Protein AF-X6MJT1-F1 (afdb_monomer)

Secondary structure (DSSP, 8-state):
-HHHHHHHHHHHHHHHHHHHHHHHHH--SS------TTS--HHHHHHHH-S---HHHHHHHS-HHHHHH--HHHHT-B-TT--BHHHHHHH--SS-HHHHHHHHHHHS-HHHHHHHHH--B----S--SS-S-B-HHHHHHHH-S---HHHHHHHS-GGGSS-HHHHHS-THHHHHHHHHHHHHT-----HHHHHHHHHHHHHHHHT---SS--SS-HHHHHHHHHHGGGS-TTHHHHHHHHHSTT--HHHHHHHH-S---HHHHHHHS-GGGTT-HHHHT-B-TT--BHHHHHHH--SS-HHHHHHHHHHHS-HHHHHHHHHHHHHHHHHHHHHHHHHHHHHHHHHHHHHHHHHHHHHHHHHTT--

Solvent-accessible surface area (backbone atoms only — not comparable to full-atom values): 20906 Å² total; per-residue (Å²): 120,66,68,61,56,51,51,48,51,53,48,48,53,49,49,52,50,51,52,48,52,54,57,53,67,72,46,85,65,92,63,78,77,65,58,44,100,62,41,42,45,73,62,36,56,45,38,39,73,50,55,76,84,54,68,68,61,52,59,72,66,51,45,69,65,44,73,74,67,62,49,56,70,70,68,66,41,47,28,79,61,55,49,33,48,68,50,27,40,36,60,26,60,50,67,57,53,48,62,52,52,51,53,48,58,72,76,39,55,66,68,49,48,51,51,52,36,62,35,54,38,75,56,76,59,94,65,94,79,85,70,86,52,45,38,51,48,35,45,31,34,60,47,34,89,74,80,54,72,65,41,51,58,76,35,49,43,76,84,44,74,82,34,65,60,59,76,61,55,58,50,56,52,58,38,28,44,32,51,41,37,66,77,63,81,54,82,83,82,56,62,65,64,51,49,56,49,49,53,50,49,50,54,65,55,71,63,78,68,82,90,74,71,92,82,83,64,72,59,69,49,54,29,48,65,29,70,45,64,79,62,57,92,64,43,64,19,49,55,46,15,74,74,42,59,61,34,48,38,55,31,32,36,32,43,70,41,55,66,63,53,69,70,52,49,63,69,60,47,55,81,87,43,58,84,36,59,68,65,68,67,38,49,20,79,85,64,52,32,45,69,49,25,28,60,66,26,89,55,69,49,41,68,58,27,48,53,48,49,58,73,66,44,50,67,67,58,51,52,52,51,50,53,53,48,53,52,50,50,51,52,52,50,52,51,53,48,51,52,52,51,53,52,52,51,52,50,51,53,49,54,51,50,53,50,52,51,53,51,53,55,55,61,64,72,79,111

Nearest PDB structures (foldseek):
  2fo1-assembly1_E  TM=3.178E-01  e=8.351E-01  Caenorhabditis elegans
  7xer-assembly1_A  TM=2.969E-01  e=6.471E+00  Mus musculus
  7n6g-assembly1_1I  TM=2.018E-01  e=8.359E+00  Chlamydomonas reinhardtii
  6lqt-assembly1_RP  TM=1.841E-01  e=7.545E+00  Saccharomyces cerevisiae S288C

Organism: Reticulomyxa filosa (NCBI:txid46433)

Foldseek 3Di:
DVVVVVVVVVVVVVVVVVVLVVVVVVPPPQCLLPQDPQRDAPLLVCLQEPQDDDPVNVVVRDRPCCVVPVDLVVQCGATPQQQGSLNSNLQRQHPPSLVSLVSSCVSHDVVSLLVQLPFQGQRPPVPPDDDRGDGSLLSNLQRYLDADPSNNVSSARPVCPPPVVVVVVFQSSLQSNQVSCVVPVDAPPDPVVVVNLVVVVVVVVVPPPPPPDDPDPPGVVSSVVRSVPRPDPLCVLCVVPVVQAQQASLLSLLQPDLADDPVSVVVRQDPVCQQPLCVQQGAGPVRDGSLNSLQVRPHPNSVRSLVSSCVRHDPVSVVVVVVVVVVVVVVVVVVVVVVVVVVVVVVVVVVVVVVVVVVVVVVVVVD

pLDDT: mean 73.94, std 19.48, range [33.19, 97.12]

Structure (mmCIF, N/CA/C/O backbone):
data_AF-X6MJT1-F1
#
_entry.id   AF-X6MJT1-F1
#
loop_
_atom_site.group_PDB
_atom_site.id
_atom_site.type_symbol
_atom_site.label_atom_id
_atom_site.label_alt_id
_atom_site.label_comp_id
_atom_site.label_asym_id
_atom_site.label_entity_id
_atom_site.label_seq_id
_atom_site.pdbx_PDB_ins_code
_atom_site.Cartn_x
_atom_site.Cartn_y
_atom_site.Cartn_z
_atom_site.occupancy
_atom_site.B_iso_or_equiv
_atom_site.auth_seq_id
_atom_site.auth_comp_id
_atom_site.auth_asym_id
_atom_site.auth_atom_id
_atom_site.pdbx_PDB_model_num
ATOM 1 N N . MET A 1 1 ? -18.863 2.801 -28.396 1.00 46.25 1 MET A N 1
ATOM 2 C CA . MET A 1 1 ? -18.049 4.030 -28.243 1.00 46.25 1 MET A CA 1
ATOM 3 C C . MET A 1 1 ? -16.545 3.738 -28.239 1.00 46.25 1 MET A C 1
ATOM 5 O O . MET A 1 1 ? -15.779 4.642 -28.542 1.00 46.25 1 MET A O 1
ATOM 9 N N . ASP A 1 2 ? -16.107 2.494 -28.010 1.00 44.31 2 ASP A N 1
ATOM 10 C CA . ASP A 1 2 ? -14.681 2.158 -27.836 1.00 44.31 2 ASP A CA 1
ATOM 11 C C . ASP A 1 2 ? -13.826 2.144 -29.117 1.00 44.31 2 ASP A C 1
ATOM 13 O O . ASP A 1 2 ? -12.623 2.390 -29.052 1.00 44.31 2 ASP A O 1
ATOM 17 N N . MET A 1 3 ? -14.419 1.952 -30.304 1.00 39.22 3 MET A N 1
ATOM 18 C CA . MET A 1 3 ? -13.651 1.964 -31.564 1.00 39.22 3 MET A CA 1
ATOM 19 C C . MET A 1 3 ? -13.169 3.362 -31.983 1.00 39.22 3 MET A C 1
ATOM 21 O O . MET A 1 3 ? -12.100 3.485 -32.575 1.00 39.22 3 MET A O 1
ATOM 25 N N . ILE A 1 4 ? -13.906 4.423 -31.637 1.00 48.81 4 ILE A N 1
ATOM 26 C CA . ILE A 1 4 ? -13.515 5.806 -31.965 1.00 48.81 4 ILE A CA 1
ATOM 27 C C . ILE A 1 4 ? -12.355 6.253 -31.068 1.00 48.81 4 ILE A C 1
ATOM 29 O O . ILE A 1 4 ? -11.420 6.891 -31.543 1.00 48.81 4 ILE A O 1
ATOM 33 N N . LEU A 1 5 ? -12.367 5.854 -29.792 1.00 42.25 5 LEU A N 1
ATOM 34 C CA . LEU A 1 5 ? -11.286 6.157 -28.857 1.00 42.25 5 LEU A CA 1
ATOM 35 C C . LEU A 1 5 ? -9.994 5.413 -29.233 1.00 42.25 5 LEU A C 1
ATOM 37 O O . LEU A 1 5 ? -8.918 6.003 -29.208 1.00 42.25 5 LEU A O 1
ATOM 41 N N . CYS A 1 6 ? -10.100 4.149 -29.659 1.00 41.34 6 CYS A N 1
ATOM 42 C CA . CYS A 1 6 ? -8.950 3.371 -30.123 1.00 41.34 6 CYS A CA 1
ATOM 43 C C . CYS A 1 6 ? -8.355 3.948 -31.423 1.00 41.34 6 CYS A C 1
ATOM 45 O O . CYS A 1 6 ? -7.141 4.125 -31.520 1.00 41.34 6 CYS A O 1
ATOM 47 N N . GLY A 1 7 ? -9.209 4.349 -32.374 1.00 48.00 7 GLY A N 1
ATOM 48 C CA . GLY A 1 7 ? -8.785 5.037 -33.597 1.00 48.00 7 GLY A CA 1
ATOM 49 C C . GLY A 1 7 ? -8.125 6.392 -33.327 1.00 48.00 7 GLY A C 1
ATOM 50 O O . GLY A 1 7 ? -7.121 6.718 -33.955 1.00 48.00 7 GLY A O 1
ATOM 51 N N . PHE A 1 8 ? -8.623 7.155 -32.351 1.00 48.22 8 PHE A N 1
ATOM 52 C CA . PHE A 1 8 ? -8.046 8.447 -31.979 1.00 48.22 8 PHE A CA 1
ATOM 53 C C . PHE A 1 8 ? -6.688 8.301 -31.282 1.00 48.22 8 PHE A C 1
ATOM 55 O O . PHE A 1 8 ? -5.774 9.063 -31.580 1.00 48.22 8 PHE A O 1
ATOM 62 N N . VAL A 1 9 ? -6.517 7.298 -30.414 1.00 49.22 9 VAL A N 1
ATOM 63 C CA . VAL A 1 9 ? -5.225 7.000 -29.769 1.00 49.22 9 VAL A CA 1
ATOM 64 C C . VAL A 1 9 ? -4.199 6.517 -30.795 1.00 49.22 9 VAL A C 1
ATOM 66 O O . VAL A 1 9 ? -3.074 7.008 -30.790 1.00 49.22 9 VAL A O 1
ATOM 69 N N . LEU A 1 10 ? -4.583 5.631 -31.719 1.00 52.75 10 LEU A N 1
ATOM 70 C CA . LEU A 1 10 ? -3.707 5.192 -32.813 1.00 52.75 10 LEU A CA 1
ATOM 71 C C . LEU A 1 10 ? -3.340 6.348 -33.750 1.00 52.75 10 LEU A C 1
ATOM 73 O O . LEU A 1 10 ? -2.185 6.462 -34.149 1.00 52.75 10 LEU A O 1
ATOM 77 N N . TYR A 1 11 ? -4.286 7.244 -34.045 1.00 53.53 11 TYR A N 1
ATOM 78 C CA . TYR A 1 11 ? -4.028 8.457 -34.819 1.00 53.53 11 TYR A CA 1
ATOM 79 C C . TYR A 1 11 ? -3.083 9.415 -34.083 1.00 53.53 11 TYR A C 1
ATOM 81 O O . TYR A 1 11 ? -2.176 9.960 -34.700 1.00 53.53 11 TYR A O 1
ATOM 89 N N . LEU A 1 12 ? -3.220 9.575 -32.764 1.00 53.31 12 LEU A N 1
ATOM 90 C CA . LEU A 1 12 ? -2.318 10.400 -31.956 1.00 53.31 12 LEU A CA 1
ATOM 91 C C . LEU A 1 12 ? -0.910 9.808 -31.884 1.00 53.31 12 LEU A C 1
ATOM 93 O O . LEU A 1 12 ? 0.059 10.541 -32.061 1.00 53.31 12 LEU A O 1
ATOM 97 N N . VAL A 1 13 ? -0.787 8.491 -31.700 1.00 59.00 13 VAL A N 1
ATOM 98 C CA . VAL A 1 13 ? 0.499 7.779 -31.750 1.00 59.00 13 VAL A CA 1
ATOM 99 C C . VAL A 1 13 ? 1.121 7.908 -33.140 1.00 59.00 13 VAL A C 1
ATOM 101 O O . VAL A 1 13 ? 2.302 8.224 -33.247 1.00 59.00 13 VAL A O 1
ATOM 104 N N . PHE A 1 14 ? 0.330 7.771 -34.206 1.00 60.78 14 PHE A N 1
ATOM 105 C CA . PHE A 1 14 ? 0.785 7.978 -35.579 1.00 60.78 14 PHE A CA 1
ATOM 106 C C . PHE A 1 14 ? 1.217 9.429 -35.830 1.00 60.78 14 PHE A C 1
ATOM 108 O O . PHE A 1 14 ? 2.264 9.657 -36.425 1.00 60.78 14 PHE A O 1
ATOM 115 N N . CYS A 1 15 ? 0.477 10.425 -35.341 1.00 55.50 15 CYS A N 1
ATOM 116 C CA . CYS A 1 15 ? 0.852 11.835 -35.445 1.00 55.50 15 CYS A CA 1
ATOM 117 C C . CYS A 1 15 ? 2.130 12.143 -34.660 1.00 55.50 15 CYS A C 1
ATOM 119 O O . CYS A 1 15 ? 3.006 12.822 -35.191 1.00 55.50 15 CYS A O 1
ATOM 121 N N . ILE A 1 16 ? 2.281 11.609 -33.445 1.00 61.75 16 ILE A N 1
ATOM 122 C CA . ILE A 1 16 ? 3.511 11.724 -32.650 1.00 61.75 16 ILE A CA 1
ATOM 123 C C . ILE A 1 16 ? 4.673 11.062 -33.394 1.00 61.75 16 ILE A C 1
ATOM 125 O O . ILE A 1 16 ? 5.738 11.662 -33.506 1.00 61.75 16 ILE A O 1
ATOM 129 N N . PHE A 1 17 ? 4.456 9.889 -33.991 1.00 61.44 17 PHE A N 1
ATOM 130 C CA . PHE A 1 17 ? 5.454 9.183 -34.790 1.00 61.44 17 PHE A CA 1
ATOM 131 C C . PHE A 1 17 ? 5.834 9.947 -36.068 1.00 61.44 17 PHE A C 1
ATOM 133 O O . PHE A 1 17 ? 7.007 10.018 -36.416 1.00 61.44 17 PHE A O 1
ATOM 140 N N . GLN A 1 18 ? 4.881 10.585 -36.752 1.00 60.91 18 GLN A N 1
ATOM 141 C CA . GLN A 1 18 ? 5.156 11.422 -37.927 1.00 60.91 18 GLN A CA 1
ATOM 142 C C . GLN A 1 18 ? 5.877 12.720 -37.553 1.00 60.91 18 GLN A C 1
ATOM 144 O O . GLN A 1 18 ? 6.777 13.146 -38.274 1.00 60.91 18 GLN A O 1
ATOM 149 N N . ILE A 1 19 ? 5.540 13.331 -36.414 1.00 59.38 19 ILE A N 1
ATOM 150 C CA . ILE A 1 19 ? 6.266 14.483 -35.863 1.00 59.38 19 ILE A CA 1
ATOM 151 C C . ILE A 1 19 ? 7.696 14.069 -35.494 1.00 59.38 19 ILE A C 1
ATOM 153 O O . ILE A 1 19 ? 8.644 14.781 -35.826 1.00 59.38 19 ILE A O 1
ATOM 157 N N . PHE A 1 20 ? 7.864 12.892 -34.890 1.00 54.81 20 PHE A N 1
ATOM 158 C CA . PHE A 1 20 ? 9.164 12.315 -34.561 1.00 54.81 20 PHE A CA 1
ATOM 159 C C . PHE A 1 20 ? 9.993 12.053 -35.824 1.00 54.81 20 PHE A C 1
ATOM 161 O O . PHE A 1 20 ? 11.096 12.572 -35.962 1.00 54.81 20 PHE A O 1
ATOM 168 N N . LYS A 1 21 ? 9.416 11.368 -36.818 1.00 54.22 21 LYS A N 1
ATOM 169 C CA . LYS A 1 21 ? 10.042 11.092 -38.117 1.00 54.22 21 LYS A CA 1
ATOM 170 C C . LYS A 1 21 ? 10.446 12.377 -38.844 1.00 54.22 21 LYS A C 1
ATOM 172 O O . LYS A 1 21 ? 11.545 12.446 -39.389 1.00 54.22 21 LYS A O 1
ATOM 177 N N . ARG A 1 22 ? 9.597 13.410 -38.834 1.00 50.59 22 ARG A N 1
ATOM 178 C CA . ARG A 1 22 ? 9.860 14.691 -39.512 1.00 50.59 22 ARG A CA 1
ATOM 179 C C . ARG A 1 22 ? 10.954 15.505 -38.810 1.00 50.59 22 ARG A C 1
ATOM 181 O O . ARG A 1 22 ? 11.811 16.056 -39.493 1.00 50.59 22 ARG A O 1
ATOM 188 N N . ASN A 1 23 ? 10.983 15.505 -37.476 1.00 47.62 23 ASN A N 1
ATOM 189 C CA . ASN A 1 23 ? 12.000 16.211 -36.689 1.00 47.62 23 ASN A CA 1
ATOM 190 C C . ASN A 1 23 ? 13.352 15.474 -36.643 1.00 47.62 23 ASN A C 1
ATOM 192 O O . ASN A 1 23 ? 14.394 16.128 -36.655 1.00 47.62 23 ASN A O 1
ATOM 196 N N . CYS A 1 24 ? 13.358 14.137 -36.659 1.00 47.38 24 CYS A N 1
ATOM 197 C CA . CYS A 1 24 ? 14.579 13.330 -36.745 1.00 47.38 24 CYS A CA 1
ATOM 198 C C . CYS A 1 24 ? 15.193 13.352 -38.154 1.00 47.38 24 CYS A C 1
ATOM 200 O O . CYS A 1 24 ? 16.407 13.471 -38.280 1.00 47.38 24 CYS A O 1
ATOM 202 N N . LEU A 1 25 ? 14.387 13.323 -39.226 1.00 43.38 25 LEU A N 1
ATOM 203 C CA . LEU A 1 25 ? 14.908 13.385 -40.603 1.00 43.38 25 LEU A CA 1
ATOM 204 C C . LEU A 1 25 ? 15.404 14.782 -41.012 1.00 43.38 25 LEU A C 1
ATOM 206 O O . LEU A 1 25 ? 16.291 14.877 -41.860 1.00 43.38 25 LEU A O 1
ATOM 210 N N . GLN A 1 26 ? 14.879 15.865 -40.423 1.00 44.91 26 GLN A N 1
ATOM 211 C CA . GLN A 1 26 ? 15.382 17.225 -40.681 1.00 44.91 26 GLN A CA 1
ATOM 212 C C . GLN A 1 26 ? 16.680 17.558 -39.932 1.00 44.91 26 GLN A C 1
ATOM 214 O O . GLN A 1 26 ? 17.380 18.488 -40.328 1.00 44.91 26 GLN A O 1
ATOM 219 N N . ARG A 1 27 ? 17.055 16.784 -38.908 1.00 43.50 27 ARG A N 1
ATOM 220 C CA . ARG A 1 27 ? 18.363 16.876 -38.246 1.00 43.50 27 ARG A CA 1
ATOM 221 C C . ARG A 1 27 ? 19.243 15.708 -38.686 1.00 43.50 27 ARG A C 1
ATOM 223 O O . ARG A 1 27 ? 19.486 14.776 -37.927 1.00 43.50 27 ARG A O 1
ATOM 230 N N . ARG A 1 28 ? 19.748 15.770 -39.925 1.00 39.50 28 ARG A N 1
ATOM 231 C CA . ARG A 1 28 ? 20.916 14.974 -40.348 1.00 39.50 28 ARG A CA 1
ATOM 232 C C . ARG A 1 28 ? 22.108 15.369 -39.473 1.00 39.50 28 ARG A C 1
ATOM 234 O O . ARG A 1 28 ? 22.806 16.335 -39.755 1.00 39.50 28 ARG A O 1
ATOM 241 N N . GLY A 1 29 ? 22.255 14.642 -38.377 1.00 43.66 29 GLY A N 1
ATOM 242 C CA . GLY A 1 29 ? 23.262 14.833 -37.346 1.00 43.66 29 GLY A CA 1
ATOM 243 C C . GLY A 1 29 ? 22.857 14.056 -36.099 1.00 43.66 29 GLY A C 1
ATOM 244 O O . GLY A 1 29 ? 22.429 14.678 -35.137 1.00 43.66 29 GLY A O 1
ATOM 245 N N . ASN A 1 30 ? 22.897 12.719 -36.194 1.00 44.53 30 ASN A N 1
ATOM 246 C CA . ASN A 1 30 ? 23.045 11.664 -35.167 1.00 44.53 30 ASN A CA 1
ATOM 247 C C . ASN A 1 30 ? 22.435 11.798 -33.754 1.00 44.53 30 ASN A C 1
ATOM 249 O O . ASN A 1 30 ? 22.687 10.943 -32.912 1.00 44.53 30 ASN A O 1
ATOM 253 N N . ASN A 1 31 ? 21.585 12.776 -33.465 1.00 49.03 31 ASN A N 1
ATOM 254 C CA . ASN A 1 31 ? 21.051 12.978 -32.124 1.00 49.03 31 ASN A CA 1
ATOM 255 C C . ASN A 1 31 ? 19.625 12.430 -32.048 1.00 49.03 31 ASN A C 1
ATOM 257 O O . ASN A 1 31 ? 18.649 13.178 -32.051 1.00 49.03 31 ASN A O 1
ATOM 261 N N . ALA A 1 32 ? 19.517 11.103 -31.951 1.00 51.59 32 ALA A N 1
ATOM 262 C CA . ALA A 1 32 ? 18.274 10.390 -31.633 1.00 51.59 32 ALA A CA 1
ATOM 263 C C . ALA A 1 32 ? 17.713 10.736 -30.231 1.00 51.59 32 ALA A C 1
ATOM 265 O O . ALA A 1 32 ? 16.597 10.357 -29.885 1.00 51.59 32 ALA A O 1
ATOM 266 N N . LEU A 1 33 ? 18.451 11.517 -29.440 1.00 59.19 33 LEU A N 1
ATOM 267 C CA . LEU A 1 33 ? 18.036 12.093 -28.161 1.00 59.19 33 LEU A CA 1
ATOM 268 C C . LEU A 1 33 ? 17.215 13.378 -28.352 1.00 59.19 33 LEU A C 1
ATOM 270 O O . LEU A 1 33 ? 17.540 14.439 -27.814 1.00 59.19 33 LEU A O 1
ATOM 274 N N . ALA A 1 34 ? 16.138 13.315 -29.136 1.00 62.69 34 ALA A N 1
ATOM 275 C CA . ALA A 1 34 ? 15.160 14.397 -29.162 1.00 62.69 34 ALA A CA 1
ATOM 276 C C . ALA A 1 34 ? 14.354 14.371 -27.851 1.00 62.69 34 ALA A C 1
ATOM 278 O O . ALA A 1 34 ? 13.297 13.749 -27.769 1.00 62.69 34 ALA A O 1
ATOM 279 N N . LEU A 1 35 ? 14.882 15.023 -26.813 1.00 69.44 35 LEU A N 1
ATOM 280 C CA . LEU A 1 35 ? 14.175 15.214 -25.551 1.00 69.44 35 LEU A CA 1
ATOM 281 C C . LEU A 1 35 ? 12.979 16.146 -25.778 1.00 69.44 35 LEU A C 1
ATOM 283 O O . LEU A 1 35 ? 13.123 17.253 -26.306 1.00 69.44 35 LEU A O 1
ATOM 287 N N . PHE A 1 36 ? 11.790 15.708 -25.366 1.00 75.19 36 PHE A N 1
ATOM 288 C CA . PHE A 1 36 ? 10.608 16.570 -25.337 1.00 75.19 36 PHE A CA 1
ATOM 289 C C . PHE A 1 36 ? 10.760 17.659 -24.257 1.00 75.19 36 PHE A C 1
ATOM 291 O O . PHE A 1 36 ? 11.676 17.624 -23.436 1.00 75.19 36 PHE A O 1
ATOM 298 N N . GLN A 1 37 ? 9.858 18.650 -24.219 1.00 75.19 37 GLN A N 1
ATOM 299 C CA . GLN A 1 37 ? 9.954 19.783 -23.278 1.00 75.19 37 GLN A CA 1
ATOM 300 C C . GLN A 1 37 ? 10.023 19.367 -21.796 1.00 75.19 37 GLN A C 1
ATOM 302 O O . GLN A 1 37 ? 10.539 20.129 -20.981 1.00 75.19 37 GLN A O 1
ATOM 307 N N . ASN A 1 38 ? 9.546 18.175 -21.442 1.00 81.12 38 ASN A N 1
ATOM 308 C CA . ASN A 1 38 ? 9.601 17.581 -20.103 1.00 81.12 38 ASN A CA 1
ATOM 309 C C . ASN A 1 38 ? 10.841 16.696 -19.854 1.00 81.12 38 ASN A C 1
ATOM 311 O O . ASN A 1 38 ? 10.988 16.159 -18.762 1.00 81.12 38 ASN A O 1
ATOM 315 N N . GLY A 1 39 ? 11.747 16.564 -20.825 1.00 89.25 39 GLY A N 1
ATOM 316 C CA . GLY A 1 39 ? 12.908 15.673 -20.739 1.00 89.25 39 GLY A CA 1
ATOM 317 C C . GLY A 1 39 ? 12.586 14.211 -21.049 1.00 89.25 39 GLY A C 1
ATOM 318 O O . GLY A 1 39 ? 13.429 13.352 -20.840 1.00 89.25 39 GLY A O 1
ATOM 319 N N . TRP A 1 40 ? 11.382 13.904 -21.536 1.00 90.88 40 TRP A N 1
ATOM 320 C CA . TRP A 1 40 ? 11.024 12.524 -21.856 1.00 90.88 40 TRP A CA 1
ATOM 321 C C . TRP A 1 40 ? 11.665 12.118 -23.179 1.00 90.88 40 TRP A C 1
ATOM 323 O O . TRP A 1 40 ? 11.717 12.913 -24.120 1.00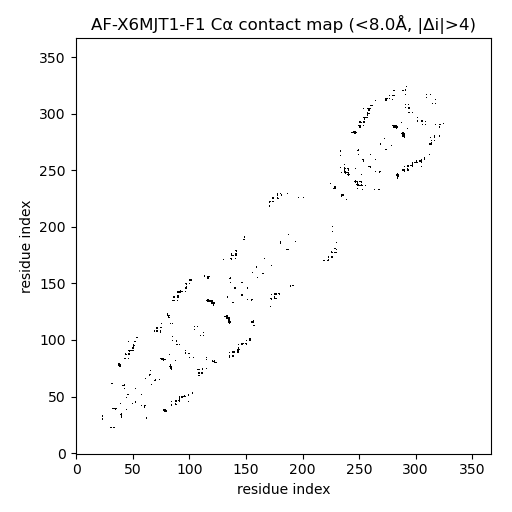 90.88 40 TRP A O 1
ATOM 333 N N . ILE A 1 41 ? 12.100 10.866 -23.260 1.00 91.31 41 ILE A N 1
ATOM 334 C CA . ILE A 1 41 ? 12.446 10.199 -24.519 1.00 91.31 41 ILE A CA 1
ATOM 335 C C . ILE A 1 41 ? 11.235 9.399 -25.030 1.00 91.31 41 ILE A C 1
ATOM 337 O O . ILE A 1 41 ? 10.356 9.052 -24.236 1.00 91.31 41 ILE A O 1
ATOM 341 N N . PRO A 1 42 ? 11.153 9.061 -26.330 1.00 91.12 42 PRO A N 1
ATOM 342 C CA . PRO A 1 42 ? 10.037 8.282 -26.881 1.00 91.12 42 PRO A CA 1
ATOM 343 C C . PRO A 1 42 ? 9.742 6.986 -26.120 1.00 91.12 42 PRO A C 1
ATOM 345 O O . PRO A 1 42 ? 8.580 6.637 -25.917 1.00 91.12 42 PRO A O 1
ATOM 348 N N . LEU A 1 43 ? 10.787 6.309 -25.639 1.00 93.50 43 LEU A N 1
ATOM 349 C CA . LEU A 1 43 ? 10.647 5.073 -24.877 1.00 93.50 43 LEU A CA 1
ATOM 350 C C . LEU A 1 43 ? 9.923 5.301 -23.535 1.00 93.50 43 LEU A C 1
ATOM 352 O O . LEU A 1 43 ? 9.090 4.489 -23.148 1.00 93.50 43 LEU A O 1
ATOM 356 N N . MET A 1 44 ? 10.129 6.443 -22.868 1.00 94.81 44 MET A N 1
ATOM 357 C CA . MET A 1 44 ? 9.388 6.793 -21.644 1.00 94.81 44 MET A CA 1
ATOM 358 C C . MET A 1 44 ? 7.887 6.955 -21.916 1.00 94.81 44 MET A C 1
ATOM 360 O O . MET A 1 44 ? 7.071 6.442 -21.153 1.00 94.81 44 MET A O 1
ATOM 364 N N . TYR A 1 45 ? 7.507 7.583 -23.037 1.00 90.12 45 TYR A N 1
ATOM 365 C CA . TYR A 1 45 ? 6.099 7.666 -23.450 1.00 90.12 45 TYR A CA 1
ATOM 366 C C . TYR A 1 45 ? 5.494 6.283 -23.694 1.00 90.12 45 TYR A C 1
ATOM 368 O O . TYR A 1 45 ? 4.369 6.022 -23.261 1.00 90.12 45 TYR A O 1
ATOM 376 N N . LEU A 1 46 ? 6.237 5.404 -24.373 1.00 91.88 46 LEU A N 1
ATOM 377 C CA . LEU A 1 46 ? 5.799 4.038 -24.643 1.00 91.88 46 LEU A CA 1
ATOM 378 C C . LEU A 1 46 ? 5.485 3.302 -23.334 1.00 91.88 46 LEU A C 1
ATOM 380 O O . LEU A 1 46 ? 4.368 2.817 -23.162 1.00 91.88 46 LEU A O 1
ATOM 384 N N . PHE A 1 47 ? 6.433 3.289 -22.394 1.00 94.44 47 PHE A N 1
ATOM 385 C CA . PHE A 1 47 ? 6.286 2.585 -21.118 1.00 94.44 47 PHE A CA 1
ATOM 386 C C . PHE A 1 47 ? 5.250 3.212 -20.182 1.00 94.44 47 PHE A C 1
ATOM 388 O O . PHE A 1 47 ? 4.658 2.486 -19.385 1.00 94.44 47 PHE A O 1
ATOM 395 N N . TYR A 1 48 ? 4.979 4.514 -20.292 1.00 92.69 48 TYR A N 1
ATOM 396 C CA . TYR A 1 48 ? 3.964 5.183 -19.476 1.00 92.69 48 TYR A CA 1
ATOM 397 C C . TYR A 1 48 ? 2.528 4.959 -19.973 1.00 92.69 48 TYR A C 1
ATOM 399 O O . TYR A 1 48 ? 1.618 4.781 -19.165 1.00 92.69 48 TYR A O 1
ATOM 407 N N . PHE A 1 49 ? 2.304 4.973 -21.293 1.00 87.81 49 PHE A N 1
ATOM 408 C CA . PHE A 1 49 ? 0.950 4.963 -21.863 1.00 87.81 49 PHE A CA 1
ATOM 409 C C . PHE A 1 49 ? 0.504 3.608 -22.421 1.00 87.81 49 PHE A C 1
ATOM 411 O O . PHE A 1 49 ? -0.695 3.314 -22.405 1.00 87.81 49 PHE A O 1
ATOM 418 N N . GLN A 1 50 ? 1.422 2.790 -22.945 1.00 88.56 50 GLN A N 1
ATOM 419 C CA . GLN A 1 50 ? 1.056 1.540 -23.611 1.00 88.56 50 GLN A CA 1
ATOM 420 C C . GLN A 1 50 ? 1.012 0.375 -22.628 1.00 88.56 50 GLN A C 1
ATOM 422 O O . GLN A 1 50 ? 1.893 0.181 -21.797 1.00 88.56 50 GLN A O 1
ATOM 427 N N . HIS A 1 51 ? -0.047 -0.424 -22.725 1.00 85.44 51 HIS A N 1
ATOM 428 C CA . HIS A 1 51 ? -0.232 -1.607 -21.887 1.00 85.44 51 HIS A CA 1
ATOM 429 C C . HIS A 1 51 ? 0.357 -2.871 -22.528 1.00 85.44 51 HIS A C 1
ATOM 431 O O . HIS A 1 51 ? 0.719 -3.803 -21.817 1.00 85.44 51 HIS A O 1
ATOM 437 N N . ARG A 1 52 ? 0.461 -2.891 -23.862 1.00 86.75 52 ARG A N 1
ATOM 438 C CA . ARG A 1 52 ? 1.109 -3.933 -24.661 1.00 86.75 52 ARG A CA 1
ATOM 439 C C . ARG A 1 52 ? 2.255 -3.293 -25.423 1.00 86.75 52 ARG A C 1
ATOM 441 O O . ARG A 1 52 ? 2.040 -2.332 -26.153 1.00 86.75 52 ARG A O 1
ATOM 448 N N . ILE A 1 53 ? 3.446 -3.814 -25.188 1.00 91.56 53 ILE A N 1
ATOM 449 C CA . ILE A 1 53 ? 4.689 -3.397 -25.824 1.00 91.56 53 ILE A CA 1
ATOM 450 C C . ILE A 1 53 ? 5.301 -4.672 -26.400 1.00 91.56 53 ILE A C 1
ATOM 452 O O . ILE A 1 53 ? 5.227 -5.722 -25.769 1.00 91.56 53 ILE A O 1
ATOM 456 N N . ASP A 1 54 ? 5.851 -4.620 -27.598 1.00 92.81 54 ASP A N 1
ATOM 457 C CA . ASP A 1 54 ? 6.573 -5.741 -28.193 1.00 92.81 54 ASP A CA 1
ATOM 458 C C . ASP A 1 54 ? 8.023 -5.342 -28.473 1.00 92.81 54 ASP A C 1
ATOM 460 O O . ASP A 1 54 ? 8.399 -4.167 -28.390 1.00 92.81 54 ASP A O 1
ATOM 464 N N . ASP A 1 55 ? 8.843 -6.355 -28.738 1.00 94.62 55 ASP A N 1
ATOM 465 C CA . ASP A 1 55 ? 10.259 -6.187 -29.043 1.00 94.62 55 ASP A CA 1
ATOM 466 C C . ASP A 1 55 ? 10.471 -5.283 -30.262 1.00 94.62 55 ASP A C 1
ATOM 468 O O . ASP A 1 55 ? 11.287 -4.367 -30.192 1.00 94.62 55 ASP A O 1
ATOM 472 N N . ASP A 1 56 ? 9.677 -5.466 -31.321 1.00 93.50 56 ASP A N 1
ATOM 473 C CA . ASP A 1 56 ? 9.761 -4.682 -32.558 1.00 93.50 56 ASP A CA 1
ATOM 474 C C . ASP A 1 56 ? 9.557 -3.180 -32.295 1.00 93.50 56 ASP A C 1
ATOM 476 O O . ASP A 1 56 ? 10.266 -2.333 -32.845 1.00 93.50 56 ASP A O 1
ATOM 480 N N . THR A 1 57 ? 8.611 -2.822 -31.419 1.00 90.19 57 THR A N 1
ATOM 481 C CA . THR A 1 57 ? 8.358 -1.422 -31.050 1.00 90.19 57 THR A CA 1
ATOM 482 C C . THR A 1 57 ? 9.513 -0.831 -30.244 1.00 90.19 57 THR A C 1
ATOM 484 O O . THR A 1 57 ? 9.871 0.330 -30.459 1.00 90.19 57 THR A O 1
ATOM 487 N N . ILE A 1 58 ? 10.104 -1.596 -29.319 1.00 93.12 58 ILE A N 1
ATOM 488 C CA . ILE A 1 58 ? 11.278 -1.141 -28.558 1.00 93.12 58 ILE A CA 1
ATOM 489 C C . ILE A 1 58 ? 12.462 -0.958 -29.508 1.00 93.12 58 ILE A C 1
ATOM 491 O O . ILE A 1 58 ? 13.082 0.106 -29.510 1.00 93.12 58 ILE A O 1
ATOM 495 N N . GLU A 1 59 ? 12.729 -1.946 -30.361 1.00 92.31 59 GLU A N 1
ATOM 496 C CA . GLU A 1 59 ? 13.805 -1.905 -31.346 1.00 92.31 59 GLU A CA 1
ATOM 497 C C . GLU A 1 59 ? 13.663 -0.699 -32.279 1.00 92.31 59 GLU A C 1
ATOM 499 O O . GLU A 1 59 ? 14.640 0.002 -32.543 1.00 92.31 59 GLU A O 1
ATOM 504 N N . LEU A 1 60 ? 12.450 -0.395 -32.740 1.00 89.94 60 LEU A N 1
ATOM 505 C CA . LEU A 1 60 ? 12.191 0.757 -33.602 1.00 89.94 60 LEU A CA 1
ATOM 506 C C . LEU A 1 60 ? 12.492 2.102 -32.918 1.00 89.94 60 LEU A C 1
ATOM 508 O O . LEU A 1 60 ? 12.863 3.064 -33.593 1.00 89.94 60 LEU A O 1
ATOM 512 N N . LEU A 1 61 ? 12.308 2.190 -31.599 1.00 88.38 61 LEU A N 1
ATOM 513 C CA . LEU A 1 61 ? 12.486 3.424 -30.827 1.00 88.38 61 LEU A CA 1
ATOM 514 C C . LEU A 1 61 ? 13.893 3.586 -30.240 1.00 88.38 61 LEU A C 1
ATOM 516 O O . LEU A 1 61 ? 14.232 4.683 -29.787 1.00 88.38 61 LEU A O 1
ATOM 520 N N . LEU A 1 62 ? 14.706 2.528 -30.239 1.00 90.94 62 LEU A N 1
ATOM 521 C CA . LEU A 1 62 ? 16.081 2.584 -29.759 1.00 90.94 62 LEU A CA 1
ATOM 522 C C . LEU A 1 62 ? 17.008 3.266 -30.779 1.00 90.94 62 LEU A C 1
ATOM 524 O O . LEU A 1 62 ? 17.005 2.889 -31.953 1.00 90.94 62 LEU A O 1
ATOM 528 N N . PRO A 1 63 ? 17.848 4.226 -30.347 1.00 88.81 63 PRO A N 1
ATOM 529 C CA . PRO A 1 63 ? 18.911 4.770 -31.185 1.00 88.81 63 PRO A CA 1
ATOM 530 C C . PRO A 1 63 ? 19.888 3.691 -31.661 1.00 88.81 63 PRO A C 1
ATOM 532 O O . PRO A 1 63 ? 20.274 2.822 -30.880 1.00 88.81 63 PRO A O 1
ATOM 535 N N . ASP A 1 64 ? 20.379 3.802 -32.897 1.00 87.38 64 ASP A N 1
ATOM 536 C CA . ASP A 1 64 ? 21.362 2.854 -33.445 1.00 87.38 64 ASP A CA 1
ATOM 537 C C . ASP A 1 64 ? 22.657 2.801 -32.617 1.00 87.38 64 ASP A C 1
ATOM 539 O O . ASP A 1 64 ? 23.245 1.734 -32.461 1.00 87.38 64 ASP A O 1
ATOM 543 N N . SER A 1 65 ? 23.067 3.923 -32.014 1.00 84.94 65 SER A N 1
ATOM 544 C CA . SER A 1 65 ? 24.220 3.974 -31.105 1.00 84.94 65 SER A CA 1
ATOM 545 C C . SER A 1 65 ? 24.015 3.122 -29.851 1.00 84.94 65 SER A C 1
ATOM 547 O O . SER A 1 65 ? 24.914 2.401 -29.436 1.00 84.94 65 SER A O 1
ATOM 549 N N . VAL A 1 66 ? 22.808 3.144 -29.278 1.00 87.81 66 VAL A N 1
ATOM 550 C CA . VAL A 1 66 ? 22.465 2.341 -28.096 1.00 87.81 66 VAL A CA 1
ATOM 551 C C . VAL A 1 66 ? 22.420 0.860 -28.459 1.00 87.81 66 VAL A C 1
ATOM 553 O O . VAL A 1 66 ? 22.895 0.033 -27.688 1.00 87.81 66 VAL A O 1
ATOM 556 N N . LYS A 1 67 ? 21.914 0.518 -29.651 1.00 85.38 67 LYS A N 1
ATOM 557 C CA . LYS A 1 67 ? 21.918 -0.867 -30.151 1.00 85.38 67 LYS A CA 1
ATOM 558 C C . LYS A 1 67 ? 23.332 -1.406 -30.368 1.00 85.38 67 LYS A C 1
ATOM 560 O O . LYS A 1 67 ? 23.574 -2.579 -30.111 1.00 85.38 67 LYS A O 1
ATOM 565 N N . ALA A 1 68 ? 24.242 -0.567 -30.864 1.00 81.31 68 ALA A N 1
ATOM 566 C CA . ALA A 1 68 ? 25.604 -0.972 -31.197 1.00 81.31 68 ALA A CA 1
ATOM 567 C C . ALA A 1 68 ? 26.518 -1.076 -29.967 1.00 81.31 68 ALA A C 1
ATOM 569 O O . ALA A 1 68 ? 27.307 -2.013 -29.870 1.00 81.31 68 ALA A O 1
ATOM 570 N N . GLU A 1 69 ? 26.422 -0.120 -29.042 1.00 80.94 69 GLU A N 1
ATOM 571 C CA . GLU A 1 69 ? 27.398 0.052 -27.955 1.00 80.94 69 GLU A CA 1
ATOM 572 C C . GLU A 1 69 ? 26.837 -0.300 -26.572 1.00 80.94 69 GLU A C 1
ATOM 574 O O . GLU A 1 69 ? 27.588 -0.351 -25.601 1.00 80.94 69 GLU A O 1
ATOM 579 N N . ASN A 1 70 ? 25.530 -0.571 -26.476 1.00 83.25 70 ASN A N 1
ATOM 580 C CA . ASN A 1 70 ? 24.824 -0.829 -25.221 1.00 83.25 70 ASN A CA 1
ATOM 581 C C . ASN A 1 70 ? 25.080 0.255 -24.155 1.00 83.25 70 ASN A C 1
ATOM 583 O O . ASN A 1 70 ? 25.307 -0.049 -22.986 1.00 83.25 70 ASN A O 1
ATOM 587 N N . ASP A 1 71 ? 25.071 1.521 -24.584 1.00 86.94 71 ASP A N 1
ATOM 588 C CA . ASP A 1 71 ? 25.415 2.686 -23.765 1.00 86.94 71 ASP A CA 1
ATOM 589 C C . ASP A 1 71 ? 24.526 2.797 -22.501 1.00 86.94 71 ASP A C 1
ATOM 591 O O . ASP A 1 71 ? 23.327 3.091 -22.617 1.00 86.94 71 ASP A O 1
ATOM 595 N N . PRO A 1 72 ? 25.090 2.620 -21.287 1.00 90.00 72 PRO A N 1
ATOM 596 C CA . PRO A 1 72 ? 24.357 2.737 -20.023 1.00 90.00 72 PRO A CA 1
ATOM 597 C C . PRO A 1 72 ? 23.712 4.111 -19.819 1.00 90.00 72 PRO A C 1
ATOM 599 O O . PRO A 1 72 ? 22.654 4.219 -19.194 1.00 90.00 72 PRO A O 1
ATOM 602 N N . SER A 1 73 ? 24.323 5.170 -20.364 1.00 91.44 73 SER A N 1
ATOM 603 C CA . SER A 1 73 ? 23.891 6.547 -20.118 1.00 91.44 73 SER A CA 1
ATOM 604 C C . SER A 1 73 ? 22.485 6.815 -20.647 1.00 91.44 73 SER A C 1
ATOM 606 O O . SER A 1 73 ? 21.736 7.555 -20.014 1.00 91.44 73 SER A O 1
ATOM 608 N N . PHE A 1 74 ? 22.095 6.158 -21.746 1.00 93.81 74 PHE A N 1
ATOM 609 C CA . PHE A 1 74 ? 20.752 6.239 -22.316 1.00 93.81 74 PHE A CA 1
ATOM 610 C C . PHE A 1 74 ? 19.690 5.636 -21.389 1.00 93.81 74 PHE A C 1
ATOM 612 O O . PHE A 1 74 ? 18.629 6.225 -21.182 1.00 93.81 74 PHE A O 1
ATOM 619 N N . TRP A 1 75 ? 19.971 4.457 -20.833 1.00 94.06 75 TRP A N 1
ATOM 620 C CA . TRP A 1 75 ? 19.031 3.707 -19.998 1.00 94.06 75 TRP A CA 1
ATOM 621 C C . TRP A 1 75 ? 18.817 4.341 -18.627 1.00 94.06 75 TRP A C 1
ATOM 623 O O . TRP A 1 75 ? 17.750 4.193 -18.030 1.00 94.06 75 TRP A O 1
ATOM 633 N N . GLU A 1 76 ? 19.822 5.072 -18.157 1.00 94.19 76 GLU A N 1
ATOM 634 C CA . GLU A 1 76 ? 19.833 5.771 -16.875 1.00 94.19 76 GLU A CA 1
ATOM 635 C C . GLU A 1 76 ? 19.350 7.226 -16.977 1.00 94.19 76 GLU A C 1
ATOM 637 O O . GLU A 1 76 ? 19.363 7.949 -15.978 1.00 94.19 76 GLU A O 1
ATOM 642 N N . LEU A 1 77 ? 18.896 7.666 -18.159 1.00 92.94 77 LEU A N 1
ATOM 643 C CA . LEU A 1 77 ? 18.289 8.983 -18.333 1.00 92.94 77 LEU A CA 1
ATOM 644 C C . LEU A 1 77 ? 17.052 9.143 -17.446 1.00 92.94 77 LEU A C 1
ATOM 646 O O . LEU A 1 77 ? 16.197 8.257 -17.344 1.00 92.94 77 LEU A O 1
ATOM 650 N N . THR A 1 78 ? 16.926 10.335 -16.872 1.00 92.94 78 THR A N 1
ATOM 651 C CA . THR A 1 78 ? 15.759 10.760 -16.105 1.00 92.94 78 THR A CA 1
ATOM 652 C C . THR A 1 78 ? 15.090 11.962 -16.756 1.00 92.94 78 THR A C 1
ATOM 654 O O . THR A 1 78 ? 15.720 12.744 -17.475 1.00 92.94 78 THR A O 1
ATOM 657 N N . ASP A 1 79 ? 13.786 12.105 -16.526 1.00 91.31 79 ASP A N 1
ATOM 658 C CA . ASP A 1 79 ? 13.078 13.319 -16.915 1.00 91.31 79 ASP A CA 1
ATOM 659 C C . ASP A 1 79 ? 13.438 14.514 -16.014 1.00 91.31 79 ASP A C 1
ATOM 661 O O . ASP A 1 79 ? 14.206 14.410 -15.057 1.00 91.31 79 ASP A O 1
ATOM 665 N N . LYS A 1 80 ? 12.845 15.682 -16.286 1.00 89.38 80 LYS A N 1
ATOM 666 C CA . LYS A 1 80 ? 13.061 16.887 -15.462 1.00 89.38 80 LYS A CA 1
ATOM 667 C C . LYS A 1 80 ? 12.624 16.736 -13.999 1.00 89.38 80 LYS A C 1
ATOM 669 O O . LYS A 1 80 ? 12.992 17.574 -13.181 1.00 89.38 80 LYS A O 1
ATOM 674 N N . SER A 1 81 ? 11.827 15.720 -13.682 1.00 85.50 81 SER A N 1
ATOM 675 C CA . SER A 1 81 ? 11.356 15.392 -12.336 1.00 85.50 81 SER A CA 1
ATOM 676 C C . SER A 1 81 ? 12.142 14.240 -11.699 1.00 85.50 81 SER A C 1
ATOM 678 O O . SER A 1 81 ? 11.778 13.794 -10.613 1.00 85.50 81 SER A O 1
ATOM 680 N N . GLY A 1 82 ? 13.203 13.757 -12.353 1.00 89.62 82 GLY A N 1
ATOM 681 C CA . GLY A 1 82 ? 14.034 12.664 -11.861 1.00 89.62 82 GLY A CA 1
ATOM 682 C C . GLY A 1 82 ? 13.452 11.265 -12.088 1.00 89.62 82 GLY A C 1
ATOM 683 O O . GLY A 1 82 ? 14.017 10.305 -11.577 1.00 89.62 82 GLY A O 1
ATOM 684 N N . ASN A 1 83 ? 12.357 11.109 -12.842 1.00 89.31 83 ASN A N 1
ATOM 685 C CA . ASN A 1 83 ? 11.786 9.791 -13.132 1.00 89.31 83 ASN A CA 1
ATOM 686 C C . ASN A 1 83 ? 12.610 9.073 -14.207 1.00 89.31 83 ASN A C 1
ATOM 688 O O . ASN A 1 83 ? 12.767 9.580 -15.321 1.00 89.31 83 ASN A O 1
ATOM 692 N N . SER A 1 84 ? 13.079 7.867 -13.891 1.00 94.44 84 SER A N 1
ATOM 693 C CA . SER A 1 84 ? 13.727 6.963 -14.847 1.00 94.44 84 SER A CA 1
ATOM 694 C C . SER A 1 84 ? 12.716 6.229 -15.738 1.00 94.44 84 SER A C 1
ATOM 696 O O . SER A 1 84 ? 11.511 6.198 -15.465 1.00 94.44 84 SER A O 1
ATOM 698 N N . LEU A 1 85 ? 13.202 5.558 -16.788 1.00 94.56 85 LEU A N 1
ATOM 699 C CA . LEU A 1 85 ? 12.371 4.699 -17.641 1.00 94.56 85 LEU A CA 1
ATOM 700 C C . LEU A 1 85 ? 11.658 3.585 -16.846 1.00 94.56 85 LEU A C 1
ATOM 702 O O . LEU A 1 85 ? 10.483 3.297 -17.092 1.00 94.56 85 LEU A O 1
ATOM 706 N N . LEU A 1 86 ? 12.338 3.006 -15.849 1.00 96.25 86 LEU A N 1
ATOM 707 C CA . LEU A 1 86 ? 11.750 2.036 -14.923 1.00 96.25 86 LEU A CA 1
ATOM 708 C C . LEU A 1 86 ? 10.575 2.650 -14.148 1.00 96.25 86 LEU A C 1
ATOM 710 O O . LEU A 1 86 ? 9.512 2.038 -14.026 1.00 96.25 86 LEU A O 1
ATOM 714 N N . GLN A 1 87 ? 10.732 3.888 -13.677 1.00 94.00 87 GLN A N 1
ATOM 715 C CA . GLN A 1 87 ? 9.699 4.591 -12.924 1.00 94.00 87 GLN A CA 1
ATOM 716 C C . GLN A 1 87 ? 8.449 4.875 -13.776 1.00 94.00 87 GLN A C 1
ATOM 718 O O . GLN A 1 87 ? 7.333 4.755 -13.260 1.00 94.00 87 GLN A O 1
ATOM 723 N N . PHE A 1 88 ? 8.604 5.154 -15.076 1.00 94.00 88 PHE A N 1
ATOM 724 C CA . PHE A 1 88 ? 7.480 5.263 -16.019 1.00 94.00 88 PHE A CA 1
ATOM 725 C C . PHE A 1 88 ? 6.731 3.939 -16.201 1.00 94.00 88 PHE A C 1
ATOM 727 O O . PHE A 1 88 ? 5.499 3.925 -16.151 1.00 94.00 88 PHE A O 1
ATOM 734 N N . SER A 1 89 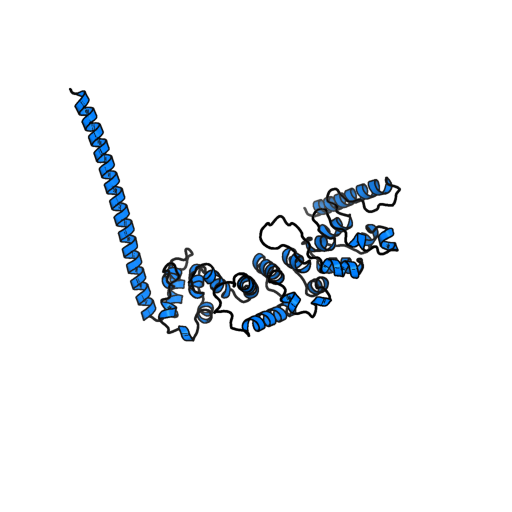? 7.456 2.822 -16.326 1.00 95.00 89 SER A N 1
ATOM 735 C CA . SER A 1 89 ? 6.858 1.478 -16.393 1.00 95.00 89 SER A CA 1
ATOM 736 C C . SER A 1 89 ? 6.032 1.152 -15.137 1.00 95.00 89 SER A C 1
ATOM 738 O O . SER A 1 89 ? 4.948 0.569 -15.219 1.00 95.00 89 SER A O 1
ATOM 740 N N . ILE A 1 90 ? 6.512 1.601 -13.972 1.00 95.25 90 ILE A N 1
ATOM 741 C CA . ILE A 1 90 ? 5.863 1.421 -12.668 1.00 95.25 90 ILE A CA 1
ATOM 742 C C . ILE A 1 90 ? 4.673 2.360 -12.452 1.00 95.25 90 ILE A C 1
ATOM 744 O O . ILE A 1 90 ? 3.741 1.994 -11.740 1.00 95.25 90 ILE A O 1
ATOM 748 N N . GLN A 1 91 ? 4.671 3.560 -13.025 1.00 92.88 91 GLN A N 1
ATOM 749 C CA . GLN A 1 91 ? 3.536 4.486 -12.908 1.00 92.88 91 GLN A CA 1
ATOM 750 C C . GLN A 1 91 ? 2.373 4.115 -13.832 1.00 92.88 91 GLN A C 1
ATOM 752 O O . GLN A 1 91 ? 1.234 4.496 -13.565 1.00 92.88 91 GLN A O 1
ATOM 757 N N . ASN A 1 92 ? 2.644 3.355 -14.893 1.00 92.19 92 ASN A N 1
ATOM 758 C CA . ASN A 1 92 ? 1.633 2.861 -15.815 1.00 92.19 92 ASN A CA 1
ATOM 759 C C . ASN A 1 92 ? 0.731 1.816 -15.138 1.00 92.19 92 ASN A C 1
ATOM 761 O O . ASN A 1 92 ? 1.099 0.647 -15.015 1.00 92.19 92 ASN A O 1
ATOM 765 N N . ASP A 1 93 ? -0.465 2.230 -14.723 1.00 89.69 93 ASP A N 1
ATOM 766 C CA . ASP A 1 93 ? -1.434 1.424 -13.969 1.00 89.69 93 ASP A CA 1
ATOM 767 C C . ASP A 1 93 ? -2.202 0.378 -14.801 1.00 89.69 93 ASP A C 1
ATOM 769 O O . ASP A 1 93 ? -3.117 -0.283 -14.290 1.00 89.69 93 ASP A O 1
ATOM 773 N N . LYS A 1 94 ? -1.862 0.230 -16.086 1.00 90.56 94 LYS A N 1
ATOM 774 C CA . LYS A 1 94 ? -2.526 -0.697 -17.005 1.00 90.56 94 LYS A CA 1
ATOM 775 C C . LYS A 1 94 ? -2.104 -2.155 -16.757 1.00 90.56 94 LYS A C 1
ATOM 777 O O . LYS A 1 94 ? -1.030 -2.400 -16.202 1.00 90.56 94 LYS A O 1
ATOM 782 N N . PRO A 1 95 ? -2.901 -3.146 -17.215 1.00 89.81 95 PRO A N 1
ATOM 783 C CA . PRO A 1 95 ? -2.557 -4.571 -17.120 1.00 89.81 95 PRO A CA 1
ATOM 784 C C . PRO A 1 95 ? -1.199 -4.907 -17.753 1.00 89.81 95 PRO A C 1
ATOM 786 O O . PRO A 1 95 ? -0.688 -4.107 -18.530 1.00 89.81 95 PRO A O 1
ATOM 789 N N . TYR A 1 96 ? -0.659 -6.103 -17.487 1.00 91.69 96 TYR A N 1
ATOM 790 C CA . TYR A 1 96 ? 0.643 -6.589 -17.994 1.00 91.69 96 TYR A CA 1
ATOM 7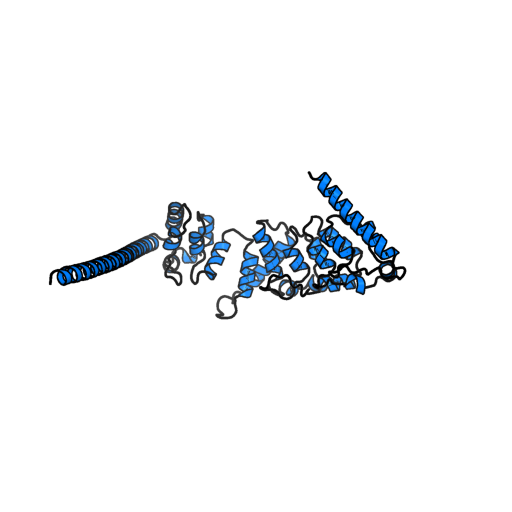91 C C . TYR A 1 96 ? 1.870 -5.873 -17.401 1.00 91.69 96 TYR A C 1
ATOM 793 O O . TYR A 1 96 ? 2.868 -5.659 -18.084 1.00 91.69 96 TYR A O 1
ATOM 801 N N . PHE A 1 97 ? 1.792 -5.490 -16.124 1.00 94.12 97 PHE A N 1
ATOM 802 C CA . PHE A 1 97 ? 2.897 -4.843 -15.414 1.00 94.12 97 PHE A CA 1
ATOM 803 C C . PHE A 1 97 ? 4.178 -5.686 -15.405 1.00 94.12 97 PHE A C 1
ATOM 805 O O . PHE A 1 97 ? 5.230 -5.196 -15.795 1.00 94.12 97 PHE A O 1
ATOM 812 N N . GLU A 1 98 ? 4.068 -6.956 -15.020 1.00 95.56 98 GLU A N 1
ATOM 813 C CA . GLU A 1 98 ? 5.188 -7.899 -14.974 1.00 95.56 98 GLU A CA 1
ATOM 814 C C . GLU A 1 98 ? 5.895 -8.015 -16.326 1.00 95.56 98 GLU A C 1
ATOM 816 O O . GLU A 1 98 ? 7.087 -7.756 -16.422 1.00 95.56 98 GLU A O 1
ATOM 821 N N . TYR A 1 99 ? 5.137 -8.259 -17.393 1.00 95.44 99 TYR A N 1
ATOM 822 C CA . TYR A 1 99 ? 5.672 -8.343 -18.750 1.00 95.44 99 TYR A CA 1
ATOM 823 C C . TYR A 1 99 ? 6.399 -7.058 -19.196 1.00 95.44 99 TYR A C 1
ATOM 825 O O . TYR A 1 99 ? 7.426 -7.121 -19.870 1.00 95.44 99 TYR A O 1
ATOM 833 N N . ARG A 1 100 ? 5.934 -5.866 -18.784 1.00 95.25 100 ARG A N 1
ATOM 834 C CA . ARG A 1 100 ? 6.683 -4.619 -19.038 1.00 95.25 100 ARG A CA 1
ATOM 835 C C . ARG A 1 100 ? 8.017 -4.588 -18.294 1.00 95.25 100 ARG A C 1
ATOM 837 O O . ARG A 1 100 ? 8.991 -4.080 -18.844 1.00 95.25 100 ARG A O 1
ATOM 844 N N . LEU A 1 101 ? 8.074 -5.090 -17.062 1.00 96.81 101 LEU A N 1
ATOM 845 C CA . LEU A 1 101 ? 9.333 -5.196 -16.322 1.00 96.81 101 LEU A CA 1
ATOM 846 C C . LEU A 1 101 ? 10.285 -6.197 -16.982 1.00 96.81 101 LEU A C 1
ATOM 848 O O . LEU A 1 101 ? 11.472 -5.905 -17.100 1.00 96.81 101 LEU A O 1
ATOM 852 N N . GLU A 1 102 ? 9.773 -7.331 -17.462 1.00 96.88 102 GLU A N 1
ATOM 853 C CA . GLU A 1 102 ? 10.563 -8.324 -18.197 1.00 96.88 102 GLU A CA 1
ATOM 854 C C . GLU A 1 102 ? 11.155 -7.744 -19.480 1.00 96.88 102 GLU A C 1
ATOM 856 O O . GLU A 1 102 ? 12.353 -7.888 -19.716 1.00 96.88 102 GLU A O 1
ATOM 861 N N . LEU A 1 103 ? 10.353 -7.029 -20.276 1.00 96.06 103 LEU A N 1
ATOM 862 C CA . LEU A 1 103 ? 10.841 -6.333 -21.468 1.00 96.06 103 LEU A CA 1
ATOM 863 C C . LEU A 1 103 ? 11.915 -5.305 -21.121 1.00 96.06 103 LEU A C 1
ATOM 865 O O . LEU A 1 103 ? 12.951 -5.253 -21.782 1.00 96.06 103 LEU A O 1
ATOM 869 N N . LEU A 1 104 ? 11.698 -4.506 -20.074 1.00 95.50 104 LEU A N 1
ATOM 870 C CA . LEU A 1 104 ? 12.691 -3.529 -19.644 1.00 95.50 104 LEU A CA 1
ATOM 871 C C . LEU A 1 104 ? 14.002 -4.222 -19.257 1.00 95.50 104 LEU A C 1
ATOM 873 O O . LEU A 1 104 ? 15.062 -3.824 -19.724 1.00 95.50 104 LEU A O 1
ATOM 877 N N . LYS A 1 105 ? 13.926 -5.288 -18.454 1.00 96.12 105 LYS A N 1
ATOM 878 C CA . LYS A 1 105 ? 15.083 -6.0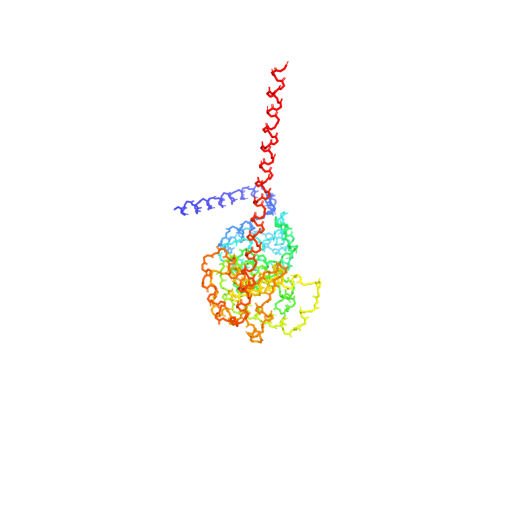74 -18.013 1.00 96.12 105 LYS A CA 1
ATOM 879 C C . LYS A 1 105 ? 15.791 -6.786 -19.169 1.00 96.12 105 LYS A C 1
ATOM 881 O O . LYS A 1 105 ? 17.001 -6.964 -19.110 1.00 96.12 105 LYS A O 1
ATOM 886 N N . LYS A 1 106 ? 15.049 -7.200 -20.201 1.00 95.81 106 LYS A N 1
ATOM 887 C CA . LYS A 1 106 ? 15.584 -7.840 -21.411 1.00 95.81 106 LYS A CA 1
ATOM 888 C C . LYS A 1 106 ? 16.429 -6.873 -22.238 1.00 95.81 106 LYS A C 1
ATOM 890 O O . LYS A 1 106 ? 17.484 -7.265 -22.724 1.00 95.81 106 LYS A O 1
ATOM 895 N N . TRP A 1 107 ? 15.947 -5.646 -22.429 1.00 95.31 107 TRP A N 1
ATOM 896 C CA . TRP A 1 107 ? 16.586 -4.668 -23.313 1.00 95.31 107 TRP A CA 1
ATOM 897 C C . TRP A 1 107 ? 17.624 -3.788 -22.614 1.00 95.31 107 TRP A C 1
ATOM 899 O O . TRP A 1 107 ? 18.565 -3.326 -23.253 1.00 95.31 107 TRP A O 1
ATOM 909 N N . MET A 1 108 ? 17.460 -3.549 -21.316 1.00 95.44 108 MET A N 1
ATOM 910 C CA . MET A 1 108 ? 18.362 -2.716 -20.530 1.00 95.44 108 MET A CA 1
ATOM 911 C C . MET A 1 108 ? 19.609 -3.506 -20.096 1.00 95.44 108 MET A C 1
ATOM 913 O O . MET A 1 108 ? 19.466 -4.632 -19.610 1.00 95.44 108 MET A O 1
ATOM 917 N N . PRO A 1 109 ? 20.825 -2.925 -20.176 1.00 95.50 109 PRO A N 1
ATOM 918 C CA . PRO A 1 109 ? 22.014 -3.513 -19.583 1.00 95.50 109 PRO A CA 1
ATOM 919 C C . PRO A 1 109 ? 21.767 -3.871 -18.121 1.00 95.50 109 PRO A C 1
ATOM 921 O O . PRO A 1 109 ? 21.210 -3.082 -17.353 1.00 95.50 109 PRO A O 1
ATOM 924 N N . HIS A 1 110 ? 22.229 -5.056 -17.730 1.00 94.56 110 HIS A N 1
ATOM 925 C CA . HIS A 1 110 ? 22.018 -5.581 -16.388 1.00 94.56 110 HIS A CA 1
ATOM 926 C C . HIS A 1 110 ? 22.475 -4.601 -15.295 1.00 94.56 110 HIS A C 1
ATOM 928 O O . HIS A 1 110 ? 21.745 -4.370 -14.334 1.00 94.56 110 HIS A O 1
ATOM 934 N N . GLU A 1 111 ? 23.645 -3.979 -15.465 1.00 94.25 111 GLU A N 1
ATOM 935 C CA . GLU A 1 111 ? 24.193 -3.011 -14.508 1.00 94.25 111 GLU A CA 1
ATOM 936 C C . GLU A 1 111 ? 23.292 -1.782 -14.341 1.00 94.25 111 GLU A C 1
ATOM 938 O O . GLU A 1 111 ? 23.004 -1.387 -13.210 1.00 94.25 111 GLU A O 1
ATOM 943 N N . SER A 1 112 ? 22.780 -1.227 -15.444 1.00 95.69 112 SER A N 1
ATOM 944 C CA . SER A 1 112 ? 21.843 -0.101 -15.414 1.00 95.69 112 SER A CA 1
ATOM 945 C C . SER A 1 112 ? 20.520 -0.489 -14.762 1.00 95.69 112 SER A C 1
ATOM 947 O O . SER A 1 112 ? 20.018 0.247 -13.915 1.00 95.69 112 SER A O 1
ATOM 949 N N . TYR A 1 113 ? 19.983 -1.674 -15.069 1.00 95.94 113 TYR A N 1
ATOM 950 C CA . TYR A 1 113 ? 18.752 -2.155 -14.437 1.00 95.94 113 TYR A CA 1
ATOM 951 C C . TYR A 1 113 ? 18.928 -2.314 -12.922 1.00 95.94 113 TYR A C 1
ATOM 953 O O . TYR A 1 113 ? 18.119 -1.802 -12.147 1.00 95.94 113 TYR A O 1
ATOM 961 N N . GLN A 1 114 ? 20.022 -2.951 -12.491 1.00 94.38 114 GLN A N 1
ATOM 962 C CA . GLN A 1 114 ? 20.372 -3.106 -11.077 1.00 94.38 114 GLN A CA 1
ATOM 963 C C . GLN A 1 114 ? 20.568 -1.752 -10.382 1.00 94.38 114 GLN A C 1
ATOM 965 O O . GLN A 1 114 ? 20.111 -1.543 -9.258 1.00 94.38 114 GLN A O 1
ATOM 970 N N . LYS A 1 115 ? 21.213 -0.793 -11.051 1.00 93.62 115 LYS A N 1
ATOM 971 C CA . LYS A 1 115 ? 21.378 0.571 -10.538 1.00 93.62 115 LYS A CA 1
ATOM 972 C C . LYS A 1 115 ? 20.033 1.275 -10.347 1.00 93.62 115 LYS A C 1
ATOM 974 O O . LYS A 1 115 ? 19.837 1.907 -9.312 1.00 93.62 115 LYS A O 1
ATOM 979 N N . LEU A 1 116 ? 19.105 1.137 -11.294 1.00 93.25 116 LEU A N 1
ATOM 980 C CA . LEU A 1 116 ? 17.782 1.758 -11.211 1.00 93.25 116 LEU A CA 1
ATOM 981 C C . LEU A 1 116 ? 16.891 1.118 -10.141 1.00 93.25 116 LEU A C 1
ATOM 983 O O . LEU A 1 116 ? 16.214 1.839 -9.423 1.00 93.25 116 LEU A O 1
ATOM 987 N N . ILE A 1 117 ? 16.906 -0.204 -9.945 1.00 93.31 117 ILE A N 1
ATOM 988 C CA . ILE A 1 117 ? 16.120 -0.816 -8.848 1.00 93.31 117 ILE A CA 1
ATOM 989 C C . ILE A 1 117 ? 16.653 -0.449 -7.453 1.00 93.31 117 ILE A C 1
ATOM 991 O O . ILE A 1 117 ? 15.904 -0.493 -6.474 1.00 93.31 117 ILE A O 1
ATOM 995 N N . ARG A 1 118 ? 17.926 -0.039 -7.358 1.00 88.12 118 ARG A N 1
ATOM 996 C CA . ARG A 1 118 ? 18.538 0.519 -6.141 1.00 88.12 118 ARG A CA 1
ATOM 997 C C . ARG A 1 118 ? 18.285 2.011 -5.973 1.00 88.12 118 ARG A C 1
ATOM 999 O O . ARG A 1 118 ? 18.392 2.504 -4.845 1.00 88.12 118 ARG A O 1
ATOM 1006 N N . SER A 1 119 ? 18.020 2.739 -7.062 1.00 82.88 119 SER A N 1
ATOM 1007 C CA . SER A 1 119 ? 17.906 4.189 -6.994 1.00 82.88 119 SER A CA 1
ATOM 1008 C C . SER A 1 119 ? 16.741 4.547 -6.086 1.00 82.88 119 SER A C 1
ATOM 1010 O O . SER A 1 119 ? 15.609 4.082 -6.217 1.00 82.88 119 SER A O 1
ATOM 1012 N N . LYS A 1 120 ? 17.055 5.342 -5.070 1.00 72.62 120 LYS A N 1
ATOM 1013 C CA . LYS A 1 120 ? 16.033 5.988 -4.274 1.00 72.62 120 LYS A CA 1
ATOM 1014 C C . LYS A 1 120 ? 15.718 7.261 -5.015 1.00 72.62 120 LYS A C 1
ATOM 1016 O O . LYS A 1 120 ? 16.427 8.251 -4.851 1.00 72.62 120 LYS A O 1
ATOM 1021 N N . ASP A 1 121 ? 14.725 7.198 -5.884 1.00 60.53 121 ASP A N 1
ATOM 1022 C CA . ASP A 1 121 ? 14.397 8.370 -6.664 1.00 60.53 121 ASP A CA 1
ATOM 1023 C C . ASP A 1 121 ? 13.893 9.446 -5.697 1.00 60.53 121 ASP A C 1
ATOM 1025 O O . ASP A 1 121 ? 12.980 9.217 -4.888 1.00 60.53 121 ASP A O 1
ATOM 1029 N N . ASP A 1 122 ? 14.483 10.634 -5.793 1.00 53.09 122 ASP A N 1
ATOM 1030 C CA . ASP A 1 122 ? 14.033 11.834 -5.090 1.00 53.09 122 ASP A CA 1
ATOM 1031 C C . ASP A 1 122 ? 12.814 12.428 -5.815 1.00 53.09 122 ASP A C 1
ATOM 1033 O O . ASP A 1 122 ? 12.697 13.634 -6.035 1.00 53.09 122 ASP A O 1
ATOM 1037 N N . VAL A 1 123 ? 11.917 11.544 -6.283 1.00 52.31 123 VAL A N 1
ATOM 1038 C CA . VAL A 1 123 ? 10.738 11.930 -7.049 1.00 52.31 123 VAL A CA 1
ATOM 1039 C C . VAL A 1 123 ? 9.886 12.779 -6.133 1.00 52.31 123 VAL A C 1
ATOM 1041 O O . VAL A 1 123 ? 9.188 12.277 -5.236 1.00 52.31 123 VAL A O 1
ATOM 1044 N N . THR A 1 124 ? 9.921 14.074 -6.426 1.00 48.34 124 THR A N 1
ATOM 1045 C CA . THR A 1 124 ? 9.090 15.118 -5.853 1.00 48.34 124 THR A CA 1
ATOM 1046 C C . THR A 1 124 ? 7.656 14.913 -6.344 1.00 48.34 124 THR A C 1
ATOM 1048 O O . THR A 1 124 ? 7.096 15.717 -7.083 1.00 48.34 124 THR A O 1
ATOM 1051 N N . LEU A 1 125 ? 7.019 13.796 -5.977 1.00 49.66 125 LEU A N 1
ATOM 1052 C CA . LEU A 1 125 ? 5.566 13.739 -6.059 1.00 49.66 125 LEU A CA 1
ATOM 1053 C C . LEU A 1 125 ? 5.069 14.865 -5.156 1.00 49.66 125 LEU A C 1
ATOM 1055 O O . LEU A 1 125 ? 5.482 14.942 -4.003 1.00 49.66 125 LEU A O 1
ATOM 1059 N N . HIS A 1 126 ? 4.184 15.715 -5.678 1.00 48.28 126 HIS A N 1
ATOM 1060 C CA . HIS A 1 126 ? 3.580 16.869 -4.997 1.00 48.28 126 HIS A CA 1
ATOM 1061 C C . HIS A 1 126 ? 2.764 16.522 -3.727 1.00 48.28 126 HIS A C 1
ATOM 1063 O O . HIS A 1 126 ? 1.917 17.300 -3.301 1.00 48.28 126 HIS A O 1
ATOM 1069 N N . PHE A 1 127 ? 2.997 15.363 -3.110 1.00 46.75 127 PHE A N 1
ATOM 1070 C CA . PHE A 1 127 ? 2.534 15.006 -1.780 1.00 46.75 127 PHE A CA 1
ATOM 1071 C C . PHE A 1 127 ? 3.612 15.387 -0.749 1.00 46.75 127 PHE A C 1
ATOM 1073 O O . PHE A 1 127 ? 4.577 14.641 -0.589 1.00 46.75 127 PHE A O 1
ATOM 1080 N N . PRO A 1 128 ? 3.464 16.510 -0.016 1.00 42.56 128 PRO A N 1
ATOM 1081 C CA . PRO A 1 128 ? 4.532 17.079 0.816 1.00 42.56 128 PRO A CA 1
ATOM 1082 C C . PRO A 1 128 ? 4.759 16.347 2.146 1.00 42.56 128 PRO A C 1
ATOM 1084 O O . PRO A 1 128 ? 5.458 16.846 3.019 1.00 42.56 128 PRO A O 1
ATOM 1087 N N . LEU A 1 129 ? 4.113 15.203 2.367 1.00 43.16 129 LEU A N 1
ATOM 1088 C CA . LEU A 1 129 ? 4.021 14.591 3.686 1.00 43.16 129 LEU A CA 1
ATOM 1089 C C . LEU A 1 129 ? 4.346 13.103 3.577 1.00 43.16 129 LEU A C 1
ATOM 1091 O O . LEU A 1 129 ? 3.444 12.291 3.385 1.00 43.16 129 LEU A O 1
ATOM 1095 N N . LEU A 1 130 ? 5.643 12.772 3.650 1.00 48.12 130 LEU A N 1
ATOM 1096 C CA . LEU A 1 130 ? 6.219 11.822 4.628 1.00 48.12 130 LEU A CA 1
ATOM 1097 C C . LEU A 1 130 ? 7.417 11.002 4.139 1.00 48.12 130 LEU A C 1
ATOM 1099 O O . LEU A 1 130 ? 8.067 10.378 4.977 1.00 48.12 130 LEU A O 1
ATOM 1103 N N . PHE A 1 131 ? 7.753 10.963 2.849 1.00 53.62 131 PHE A N 1
ATOM 1104 C CA . PHE A 1 131 ? 8.765 10.005 2.400 1.00 53.62 131 PHE A CA 1
ATOM 1105 C C . PHE A 1 131 ? 9.712 10.564 1.344 1.00 53.62 131 PHE A C 1
ATOM 1107 O O . PHE A 1 131 ? 9.509 10.349 0.153 1.00 53.62 131 PHE A O 1
ATOM 1114 N N . ASP A 1 132 ? 10.800 11.170 1.818 1.00 52.88 132 ASP A N 1
ATOM 1115 C CA . ASP A 1 132 ? 12.011 11.333 1.018 1.00 52.88 132 ASP A CA 1
ATOM 1116 C C . ASP A 1 132 ? 12.522 9.932 0.655 1.00 52.88 132 ASP A C 1
ATOM 1118 O O . ASP A 1 132 ? 12.597 9.043 1.526 1.00 52.88 132 ASP A O 1
ATOM 1122 N N . ALA A 1 133 ? 12.825 9.746 -0.632 1.00 61.19 133 ALA A N 1
ATOM 1123 C CA . ALA A 1 133 ? 13.370 8.534 -1.238 1.00 61.19 133 ALA A CA 1
ATOM 1124 C C . ALA A 1 133 ? 12.449 7.285 -1.224 1.00 61.19 133 ALA A C 1
ATOM 1126 O O . ALA A 1 133 ? 12.297 6.595 -0.208 1.00 61.19 133 ALA A O 1
ATOM 1127 N N . ARG A 1 134 ? 11.888 6.934 -2.393 1.00 70.88 134 ARG A N 1
ATOM 1128 C CA . ARG A 1 134 ? 11.169 5.664 -2.629 1.00 70.88 134 ARG A CA 1
ATOM 1129 C C . ARG A 1 134 ? 11.966 4.768 -3.563 1.00 70.88 134 ARG A C 1
ATOM 1131 O O . ARG A 1 134 ? 12.469 5.239 -4.575 1.00 70.88 134 ARG A O 1
ATOM 1138 N N . THR A 1 135 ? 12.042 3.479 -3.237 1.00 86.25 135 THR A N 1
ATOM 1139 C CA . THR A 1 135 ? 12.559 2.487 -4.185 1.00 86.25 135 THR A CA 1
ATOM 1140 C C . THR A 1 135 ? 11.496 2.175 -5.244 1.00 86.25 135 THR A C 1
ATOM 1142 O O . THR A 1 135 ? 10.294 2.305 -4.968 1.00 86.25 135 THR A O 1
ATOM 1145 N N . PRO A 1 136 ? 11.888 1.688 -6.429 1.00 90.62 136 PRO A N 1
ATOM 1146 C CA . PRO A 1 136 ? 10.951 1.238 -7.455 1.00 90.62 136 PRO A CA 1
ATOM 1147 C C . PRO A 1 136 ? 9.925 0.218 -6.944 1.00 90.62 136 PRO A C 1
ATOM 1149 O O . PRO A 1 136 ? 8.739 0.327 -7.255 1.00 90.62 136 PRO A O 1
ATOM 1152 N N . LEU A 1 137 ? 10.328 -0.705 -6.064 1.00 90.19 137 LEU A N 1
ATOM 1153 C CA . LEU A 1 137 ? 9.407 -1.652 -5.428 1.00 90.19 137 LEU A CA 1
ATOM 1154 C C . LEU A 1 137 ? 8.323 -0.948 -4.584 1.00 90.19 137 LEU A C 1
ATOM 1156 O O . LEU A 1 137 ? 7.142 -1.288 -4.686 1.00 90.19 137 LEU A O 1
ATOM 1160 N N . MET A 1 138 ? 8.682 0.080 -3.802 1.00 84.94 138 MET A N 1
ATOM 1161 C CA . MET A 1 138 ? 7.701 0.892 -3.060 1.00 84.94 138 MET A CA 1
ATOM 1162 C C . MET A 1 138 ? 6.734 1.611 -4.006 1.00 84.94 138 MET A C 1
ATOM 1164 O O . MET A 1 138 ? 5.526 1.650 -3.760 1.00 84.94 138 MET A O 1
ATOM 1168 N N . CYS A 1 139 ? 7.254 2.171 -5.100 1.00 86.38 139 CYS A N 1
ATOM 1169 C CA . CYS A 1 139 ? 6.439 2.816 -6.124 1.00 86.38 139 CYS A CA 1
ATOM 1170 C C . CYS A 1 139 ? 5.477 1.818 -6.781 1.00 86.38 139 CYS A C 1
ATOM 1172 O O . CYS A 1 139 ? 4.302 2.141 -6.960 1.00 86.38 139 CYS A O 1
ATOM 1174 N N . ALA A 1 140 ? 5.915 0.591 -7.065 1.00 90.56 140 ALA A N 1
ATOM 1175 C CA . ALA A 1 140 ? 5.047 -0.455 -7.594 1.00 90.56 140 ALA A CA 1
ATOM 1176 C C . ALA A 1 140 ? 3.917 -0.772 -6.607 1.00 90.56 140 ALA A C 1
ATOM 1178 O O . ALA A 1 140 ? 2.737 -0.719 -6.979 1.00 90.56 140 ALA A O 1
ATOM 1179 N N . PHE A 1 141 ? 4.240 -0.956 -5.321 1.00 84.94 141 PHE A N 1
ATOM 1180 C CA . PHE A 1 141 ? 3.235 -1.113 -4.266 1.00 84.94 141 PHE A CA 1
ATOM 1181 C C . PHE A 1 141 ? 2.290 0.073 -4.130 1.00 84.94 141 PHE A C 1
ATOM 1183 O O . PHE A 1 141 ? 1.147 -0.133 -3.740 1.00 84.94 141 PHE A O 1
ATOM 1190 N N . TYR A 1 142 ? 2.669 1.270 -4.558 1.00 82.62 142 TYR A N 1
ATOM 1191 C CA . TYR A 1 142 ? 1.759 2.407 -4.616 1.00 82.62 142 TYR A CA 1
ATOM 1192 C C . TYR A 1 142 ? 0.873 2.403 -5.878 1.00 82.62 142 TYR A C 1
ATOM 1194 O O . TYR A 1 142 ? -0.352 2.366 -5.770 1.00 82.62 142 TYR A O 1
ATOM 1202 N N . PHE A 1 143 ? 1.454 2.322 -7.077 1.00 84.31 143 PHE A N 1
ATOM 1203 C CA . PHE A 1 143 ? 0.740 2.543 -8.347 1.00 84.31 143 PHE A CA 1
ATOM 1204 C C . PHE A 1 143 ? -0.007 1.312 -8.894 1.00 84.31 143 PHE A C 1
ATOM 1206 O O . PHE A 1 143 ? -1.147 1.419 -9.339 1.00 84.31 143 PHE A O 1
ATOM 1213 N N . GLN A 1 144 ? 0.579 0.115 -8.803 1.00 89.00 144 GLN A N 1
ATOM 1214 C CA . GLN A 1 144 ? 0.101 -1.074 -9.533 1.00 89.00 144 GLN A CA 1
ATOM 1215 C C . GLN A 1 144 ? -1.063 -1.825 -8.892 1.00 89.00 144 GLN A C 1
ATOM 1217 O O . GLN A 1 144 ? -0.942 -2.335 -7.787 1.00 89.00 144 GLN A O 1
ATOM 1222 N N . GLN A 1 145 ? -2.198 -1.982 -9.570 1.00 82.19 145 GLN A N 1
ATOM 1223 C CA . GLN A 1 145 ? -3.372 -2.588 -8.925 1.00 82.19 145 GLN A CA 1
ATOM 1224 C C . GLN A 1 145 ? -3.136 -3.996 -8.362 1.00 82.19 145 GLN A C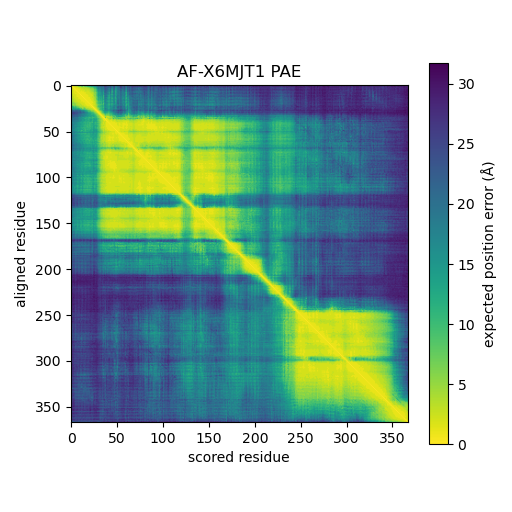 1
ATOM 1226 O O . GLN A 1 145 ? -3.739 -4.337 -7.344 1.00 82.19 145 GLN A O 1
ATOM 1231 N N . GLU A 1 146 ? -2.295 -4.779 -9.033 1.00 83.00 146 GLU A N 1
ATOM 1232 C CA . GLU A 1 146 ? -1.897 -6.138 -8.677 1.00 83.00 146 GLU A CA 1
ATOM 1233 C C . GLU A 1 146 ? -0.406 -6.295 -8.993 1.00 83.00 146 GLU A C 1
ATOM 1235 O O . GLU A 1 146 ? 0.075 -5.750 -9.986 1.00 83.00 146 GLU A O 1
ATOM 1240 N N . ILE A 1 147 ? 0.324 -6.996 -8.125 1.00 84.69 147 ILE A N 1
ATOM 1241 C CA . ILE A 1 147 ? 1.756 -7.265 -8.285 1.00 84.69 147 ILE A CA 1
ATOM 1242 C C . ILE A 1 147 ? 1.961 -8.750 -8.006 1.00 84.69 147 ILE A C 1
ATOM 1244 O O . ILE A 1 147 ? 1.576 -9.240 -6.940 1.00 84.69 147 ILE A O 1
ATOM 1248 N N . SER A 1 148 ? 2.496 -9.458 -8.991 1.00 89.94 148 SER A N 1
ATOM 1249 C CA . SER A 1 148 ? 2.851 -10.873 -8.900 1.00 89.94 148 SER A CA 1
ATOM 1250 C C . SER A 1 148 ? 4.143 -11.078 -8.106 1.00 89.94 148 SER A C 1
ATOM 1252 O O . SER A 1 148 ? 4.890 -10.131 -7.857 1.00 89.94 148 SER A O 1
ATOM 1254 N N . ASP A 1 149 ? 4.399 -12.324 -7.701 1.00 83.31 149 ASP A N 1
ATOM 1255 C CA . ASP A 1 149 ? 5.683 -12.722 -7.108 1.00 83.31 149 ASP A CA 1
ATOM 1256 C C . ASP A 1 149 ? 6.853 -12.376 -8.034 1.00 83.31 149 ASP A C 1
ATOM 1258 O O . ASP A 1 149 ? 7.835 -11.779 -7.597 1.00 83.31 149 ASP A O 1
ATOM 1262 N N . ASP A 1 150 ? 6.695 -12.665 -9.322 1.00 92.88 150 ASP A N 1
ATOM 1263 C CA . ASP A 1 150 ? 7.713 -12.426 -10.338 1.00 92.88 150 ASP A CA 1
ATOM 1264 C C . ASP A 1 150 ? 7.992 -10.926 -10.503 1.00 92.88 150 ASP A C 1
ATOM 1266 O O . ASP A 1 150 ? 9.145 -10.504 -10.536 1.00 92.88 150 ASP A O 1
ATOM 1270 N N . ALA A 1 151 ? 6.959 -10.075 -10.474 1.00 93.44 151 ALA A N 1
ATOM 1271 C CA . ALA A 1 151 ? 7.145 -8.624 -10.495 1.00 93.44 151 ALA A CA 1
ATOM 1272 C C . ALA A 1 151 ? 7.857 -8.090 -9.238 1.00 93.44 151 ALA A C 1
ATOM 1274 O O . ALA A 1 151 ? 8.643 -7.146 -9.339 1.00 93.44 151 ALA A O 1
ATOM 1275 N N . VAL A 1 152 ? 7.611 -8.676 -8.058 1.00 90.00 152 VAL A N 1
ATOM 1276 C CA . VAL A 1 152 ? 8.381 -8.341 -6.846 1.00 90.00 152 VAL A CA 1
ATOM 1277 C C . VAL A 1 152 ? 9.836 -8.760 -7.018 1.00 90.00 152 VAL A C 1
ATOM 1279 O O . VAL A 1 152 ? 10.730 -7.969 -6.726 1.00 90.00 152 VAL A O 1
ATOM 1282 N N . GLU A 1 153 ? 10.088 -9.962 -7.534 1.00 91.56 153 GLU A N 1
ATOM 1283 C CA . GLU A 1 153 ? 11.442 -10.461 -7.769 1.00 91.56 153 GLU A CA 1
ATOM 1284 C C . GLU A 1 153 ? 12.208 -9.632 -8.812 1.00 91.56 153 GLU A C 1
ATOM 1286 O O . GLU A 1 153 ? 13.407 -9.398 -8.652 1.00 91.56 153 GLU A O 1
ATOM 1291 N N . LEU A 1 154 ? 11.527 -9.135 -9.846 1.00 95.31 154 LEU A N 1
ATOM 1292 C CA . LEU A 1 154 ? 12.103 -8.252 -10.861 1.00 95.31 154 LEU A CA 1
ATOM 1293 C C . LEU A 1 154 ? 12.487 -6.870 -10.317 1.00 95.31 154 LEU A C 1
ATOM 1295 O O . LEU A 1 154 ? 13.309 -6.196 -10.936 1.00 95.31 154 LEU A O 1
ATOM 1299 N N . LEU A 1 155 ? 11.908 -6.433 -9.196 1.00 94.00 155 LEU A N 1
ATOM 1300 C CA . LEU A 1 155 ? 12.173 -5.128 -8.575 1.00 94.00 155 LEU A CA 1
ATOM 1301 C C . LEU A 1 155 ? 13.017 -5.212 -7.301 1.00 94.00 155 LEU A C 1
ATOM 1303 O O . LEU A 1 155 ? 13.298 -4.179 -6.690 1.00 94.00 155 LEU A O 1
ATOM 1307 N N . LEU A 1 156 ? 13.393 -6.418 -6.882 1.00 89.81 156 LEU A N 1
ATOM 1308 C CA . LEU A 1 156 ? 14.199 -6.652 -5.695 1.00 89.81 156 LEU A CA 1
ATOM 1309 C C . LEU A 1 156 ? 15.686 -6.670 -6.084 1.00 89.81 156 LEU A C 1
ATOM 1311 O O . LEU A 1 156 ? 16.079 -7.542 -6.867 1.00 89.81 156 LEU A O 1
ATOM 1315 N N . PRO A 1 157 ? 16.521 -5.750 -5.558 1.00 88.00 157 PRO A N 1
ATOM 1316 C CA . PRO A 1 157 ? 17.959 -5.785 -5.805 1.00 88.00 157 PRO A CA 1
ATOM 1317 C C . PRO A 1 157 ? 18.559 -7.125 -5.382 1.00 88.00 157 PRO A C 1
ATOM 1319 O O . PRO A 1 157 ? 18.134 -7.716 -4.387 1.00 88.00 157 PRO A O 1
ATOM 1322 N N . GLU A 1 158 ? 19.533 -7.622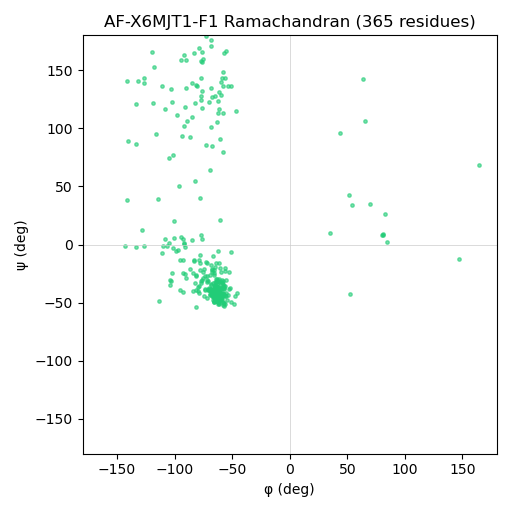 -6.140 1.00 87.75 158 GLU A N 1
ATOM 1323 C CA . GLU A 1 158 ? 20.064 -8.978 -5.951 1.00 87.75 158 GLU A CA 1
ATOM 1324 C C . GLU A 1 158 ? 20.685 -9.188 -4.574 1.00 87.75 158 GLU A C 1
ATOM 1326 O O . GLU A 1 158 ? 20.404 -10.194 -3.921 1.00 87.75 158 GLU A O 1
ATOM 1331 N N . GLU A 1 159 ? 21.439 -8.203 -4.091 1.00 82.50 159 GLU A N 1
ATOM 1332 C CA . GLU A 1 159 ? 22.033 -8.204 -2.754 1.00 82.50 159 GLU A CA 1
ATOM 1333 C C . GLU A 1 159 ? 20.990 -8.264 -1.629 1.00 82.50 159 GLU A C 1
ATOM 1335 O O . GLU A 1 159 ? 21.299 -8.680 -0.516 1.00 82.50 159 GLU A O 1
ATOM 1340 N N . HIS A 1 160 ? 19.745 -7.890 -1.927 1.00 81.25 160 HIS A N 1
ATOM 1341 C CA . HIS A 1 160 ? 18.659 -7.821 -0.964 1.00 81.25 160 HIS A CA 1
ATOM 1342 C C . HIS A 1 160 ? 17.692 -9.008 -1.033 1.00 81.25 160 HIS A C 1
ATOM 1344 O O . HIS A 1 160 ? 16.788 -9.121 -0.204 1.00 81.25 160 HIS A O 1
ATOM 1350 N N . LYS A 1 161 ? 17.888 -9.941 -1.974 1.00 78.56 161 LYS A N 1
ATOM 1351 C CA . LYS A 1 161 ? 17.054 -11.151 -2.076 1.00 78.56 161 LYS A CA 1
ATOM 1352 C C . LYS A 1 161 ? 17.148 -12.040 -0.839 1.00 78.56 161 LYS A C 1
ATOM 1354 O O . LYS A 1 161 ? 16.167 -12.685 -0.473 1.00 78.56 161 LYS A O 1
ATOM 1359 N N . THR A 1 162 ? 18.317 -12.075 -0.209 1.00 75.31 162 THR A N 1
ATOM 1360 C CA . THR A 1 162 ? 18.592 -12.879 0.990 1.00 75.31 162 THR A CA 1
ATOM 1361 C C . THR A 1 162 ? 18.783 -12.036 2.239 1.00 75.31 162 THR A C 1
ATOM 1363 O O . THR A 1 162 ? 19.038 -12.606 3.292 1.00 75.31 162 THR A O 1
ATOM 1366 N N . ASP A 1 163 ? 18.706 -10.710 2.124 1.00 73.38 163 ASP A N 1
ATOM 1367 C CA . ASP A 1 163 ? 18.952 -9.779 3.218 1.00 73.38 163 ASP A CA 1
ATOM 1368 C C . ASP A 1 163 ? 17.644 -9.506 3.974 1.00 73.38 163 ASP A C 1
ATOM 1370 O O . ASP A 1 163 ? 16.782 -8.776 3.468 1.00 73.38 163 ASP A O 1
ATOM 1374 N N . PRO A 1 164 ? 17.462 -10.057 5.188 1.00 64.62 164 PRO A N 1
ATOM 1375 C CA . PRO A 1 164 ? 16.305 -9.728 6.008 1.00 64.62 164 PRO A CA 1
ATOM 1376 C C . PRO A 1 164 ? 16.271 -8.225 6.294 1.00 64.62 164 PRO A C 1
ATOM 1378 O O . PRO A 1 164 ? 15.192 -7.635 6.301 1.00 64.62 164 PRO A O 1
ATOM 1381 N N . ALA A 1 165 ? 17.443 -7.581 6.393 1.00 65.88 165 ALA A N 1
ATOM 1382 C CA . ALA A 1 165 ? 17.564 -6.174 6.726 1.00 65.88 165 ALA A CA 1
ATOM 1383 C C . ALA A 1 165 ? 16.988 -5.248 5.648 1.00 65.88 165 ALA A C 1
ATOM 1385 O O . ALA A 1 165 ? 16.604 -4.126 5.960 1.00 65.88 165 ALA A O 1
ATOM 1386 N N . PHE A 1 166 ? 16.859 -5.689 4.392 1.00 66.44 166 PHE A N 1
ATOM 1387 C CA . PHE A 1 166 ? 16.159 -4.931 3.349 1.00 66.44 166 PHE A CA 1
ATOM 1388 C C . PHE A 1 166 ? 14.655 -4.844 3.609 1.00 66.44 166 PHE A C 1
ATOM 1390 O O . PHE A 1 166 ? 14.030 -3.798 3.417 1.00 66.44 166 PHE A O 1
ATOM 1397 N N . TRP A 1 167 ? 14.074 -5.946 4.076 1.00 61.34 167 TRP A N 1
ATOM 1398 C CA . TRP A 1 167 ? 12.680 -5.997 4.502 1.00 61.34 167 TRP A CA 1
ATOM 1399 C C . TRP A 1 167 ? 12.495 -5.329 5.869 1.00 61.34 167 TRP A C 1
ATOM 1401 O O . TRP A 1 167 ? 11.448 -4.730 6.120 1.00 61.34 167 TRP A O 1
ATOM 1411 N N . GLU A 1 168 ? 13.532 -5.351 6.714 1.00 53.97 168 GLU A N 1
ATOM 1412 C CA . GLU A 1 168 ? 13.604 -4.568 7.952 1.00 53.97 168 GLU A CA 1
ATOM 1413 C C . GLU A 1 168 ? 13.867 -3.076 7.691 1.00 53.97 168 GLU A C 1
ATOM 1415 O O . GLU A 1 168 ? 13.557 -2.259 8.564 1.00 53.97 168 GLU A O 1
ATOM 1420 N N . MET A 1 169 ? 14.411 -2.692 6.520 1.00 47.62 169 MET A N 1
ATOM 1421 C CA . MET A 1 169 ? 14.800 -1.323 6.166 1.00 47.62 169 MET A CA 1
ATOM 1422 C C . MET A 1 169 ? 13.551 -0.459 6.053 1.00 47.62 169 MET A C 1
ATOM 1424 O O . MET A 1 169 ? 12.992 -0.216 4.984 1.00 47.62 169 MET A O 1
ATOM 1428 N N . LYS A 1 170 ? 13.166 0.027 7.234 1.00 51.59 170 LYS A N 1
ATOM 1429 C CA . LYS A 1 170 ? 12.176 1.040 7.549 1.00 51.59 170 LYS A CA 1
ATOM 1430 C C . LYS A 1 170 ? 10.905 0.848 6.740 1.00 51.59 170 LYS A C 1
ATOM 1432 O O . LYS A 1 170 ? 10.812 1.413 5.657 1.00 51.59 170 LYS A O 1
ATOM 1437 N N . THR A 1 171 ? 9.915 0.178 7.349 1.00 52.03 171 THR A N 1
ATOM 1438 C CA . THR A 1 171 ? 8.522 0.661 7.556 1.00 52.03 171 THR A CA 1
ATOM 1439 C C . THR A 1 171 ? 7.728 1.179 6.340 1.00 52.03 171 THR A C 1
ATOM 1441 O O . THR A 1 171 ? 6.573 0.829 6.168 1.00 52.03 171 THR A O 1
ATOM 1444 N N . LYS A 1 172 ? 8.327 1.963 5.450 1.00 58.03 172 LYS A N 1
ATOM 1445 C CA . LYS A 1 172 ? 7.841 2.503 4.184 1.00 58.03 172 LYS A CA 1
ATOM 1446 C C . LYS A 1 172 ? 7.459 1.434 3.141 1.00 58.03 172 LYS A C 1
ATOM 1448 O O . LYS A 1 172 ? 6.396 1.580 2.547 1.00 58.03 172 LYS A O 1
ATOM 1453 N N . VAL A 1 173 ? 8.253 0.372 2.906 1.00 57.12 173 VAL A N 1
ATOM 1454 C CA . VAL A 1 173 ? 7.880 -0.687 1.921 1.00 57.12 173 VAL A CA 1
ATOM 1455 C C . VAL A 1 173 ? 6.582 -1.359 2.345 1.00 57.12 173 VAL A C 1
ATOM 1457 O O . VAL A 1 173 ? 5.620 -1.399 1.579 1.00 57.12 173 VAL A O 1
ATOM 1460 N N . LEU A 1 174 ? 6.549 -1.796 3.604 1.00 57.41 174 LEU A N 1
ATOM 1461 C CA . LEU A 1 174 ? 5.362 -2.336 4.248 1.00 57.41 174 LEU A CA 1
ATOM 1462 C C . LEU A 1 174 ? 4.236 -1.287 4.205 1.00 57.41 174 LEU A C 1
ATOM 1464 O O . LEU A 1 174 ? 3.175 -1.565 3.662 1.00 57.41 174 LEU A O 1
ATOM 1468 N N . TYR A 1 175 ? 4.474 -0.038 4.616 1.00 62.09 175 TYR A N 1
ATOM 1469 C CA . TYR A 1 175 ? 3.489 1.052 4.559 1.00 62.09 175 TYR A CA 1
ATOM 1470 C C . TYR A 1 175 ? 2.790 1.166 3.199 1.00 62.09 175 TYR A C 1
ATOM 1472 O O . TYR A 1 175 ? 1.559 1.181 3.138 1.00 62.09 175 TYR A O 1
ATOM 1480 N N . PHE A 1 176 ? 3.547 1.219 2.100 1.00 60.94 176 PHE A N 1
ATOM 1481 C CA . PHE A 1 176 ? 2.971 1.320 0.758 1.00 60.94 176 PHE A CA 1
ATOM 1482 C C . PHE A 1 176 ? 2.218 0.050 0.355 1.00 60.94 176 PHE A C 1
ATOM 1484 O O . PHE A 1 176 ? 1.138 0.150 -0.233 1.00 60.94 176 PHE A O 1
ATOM 1491 N N . PHE A 1 177 ? 2.742 -1.119 0.724 1.00 59.19 177 PHE A N 1
ATOM 1492 C CA . PHE A 1 177 ? 2.083 -2.404 0.517 1.00 59.19 177 PHE A CA 1
ATOM 1493 C C . PHE A 1 177 ? 0.706 -2.459 1.201 1.00 59.19 177 PHE A C 1
ATOM 1495 O O . PHE A 1 177 ? -0.304 -2.705 0.535 1.00 59.19 177 PHE A O 1
ATOM 1502 N N . PHE A 1 178 ? 0.613 -2.127 2.491 1.00 57.47 178 PHE A N 1
ATOM 1503 C CA . PHE A 1 178 ? -0.665 -2.187 3.212 1.00 57.47 178 PHE A CA 1
ATOM 1504 C C . PHE A 1 178 ? -1.602 -1.023 2.905 1.00 57.47 178 PHE A C 1
ATOM 1506 O O . PHE A 1 178 ? -2.815 -1.225 2.852 1.00 57.47 178 PHE A O 1
ATOM 1513 N N . LYS A 1 179 ? -1.089 0.176 2.601 1.00 60.38 179 LYS A N 1
ATOM 1514 C CA . LYS A 1 179 ? -1.926 1.285 2.115 1.00 60.38 179 LYS A CA 1
ATOM 1515 C C . LYS A 1 179 ? -2.663 0.909 0.827 1.00 60.38 179 LYS A C 1
ATOM 1517 O O . LYS A 1 179 ? -3.831 1.268 0.652 1.00 60.38 179 LYS A O 1
ATOM 1522 N N . LYS A 1 180 ? -2.019 0.152 -0.069 1.00 58.75 180 LYS A N 1
ATOM 1523 C CA . LYS A 1 180 ? -2.685 -0.379 -1.264 1.00 58.75 180 LYS A CA 1
ATOM 1524 C C . LYS A 1 180 ? -3.795 -1.362 -0.906 1.00 58.75 180 LYS A C 1
ATOM 1526 O O . LYS A 1 180 ? -4.905 -1.199 -1.417 1.00 58.75 180 LYS A O 1
ATOM 1531 N N . ILE A 1 181 ? -3.519 -2.323 -0.026 1.00 56.03 181 ILE A N 1
ATOM 1532 C CA . ILE A 1 181 ? -4.514 -3.295 0.456 1.00 56.03 181 ILE A CA 1
ATOM 1533 C C . ILE A 1 181 ? -5.737 -2.566 1.039 1.00 56.03 181 ILE A C 1
ATOM 1535 O O . ILE A 1 181 ? -6.867 -2.827 0.618 1.00 56.03 181 ILE A O 1
ATOM 1539 N N . GLN A 1 182 ? -5.504 -1.563 1.894 1.00 53.75 182 GLN A N 1
ATOM 1540 C CA . GLN A 1 182 ? -6.534 -0.720 2.507 1.00 53.75 182 GLN A CA 1
ATOM 1541 C C . GLN A 1 182 ? -7.397 0.016 1.470 1.00 53.75 182 GLN A C 1
ATOM 1543 O O . GLN A 1 182 ? -8.620 0.029 1.583 1.00 53.75 182 GLN A O 1
ATOM 1548 N N . SER A 1 183 ? -6.785 0.614 0.442 1.00 52.38 183 SER A N 1
ATOM 1549 C CA . SER A 1 183 ? -7.515 1.409 -0.559 1.00 52.38 183 SER A CA 1
ATOM 1550 C C . SER A 1 183 ? -8.439 0.589 -1.471 1.00 52.38 183 SER A C 1
ATOM 1552 O O . SER A 1 183 ? -9.315 1.166 -2.115 1.00 52.38 183 SER A O 1
ATOM 1554 N N . LYS A 1 184 ? -8.253 -0.740 -1.555 1.00 55.66 184 LYS A N 1
ATOM 1555 C CA . LYS A 1 184 ? -8.956 -1.593 -2.533 1.00 55.66 184 LYS A CA 1
ATOM 1556 C C . LYS A 1 184 ? -9.705 -2.793 -1.954 1.00 55.66 184 LYS A C 1
ATOM 1558 O O . LYS A 1 184 ? -10.349 -3.494 -2.729 1.00 55.66 184 LYS A O 1
ATOM 1563 N N . ASN A 1 185 ? -9.667 -3.023 -0.637 1.00 50.12 185 ASN A N 1
ATOM 1564 C CA . ASN A 1 185 ? -10.415 -4.100 0.032 1.00 50.12 185 ASN A CA 1
ATOM 1565 C C . ASN A 1 185 ? -10.149 -5.497 -0.589 1.00 50.12 185 ASN A C 1
ATOM 1567 O O . ASN A 1 185 ? -11.044 -6.337 -0.704 1.00 50.12 185 ASN A O 1
ATOM 1571 N N . LYS A 1 186 ? -8.918 -5.729 -1.072 1.00 53.38 186 LYS A N 1
ATOM 1572 C CA . LYS A 1 186 ? -8.510 -6.964 -1.762 1.00 53.38 186 LYS A CA 1
ATOM 1573 C C . LYS A 1 186 ? -7.684 -7.845 -0.823 1.00 53.38 186 LYS A C 1
ATOM 1575 O O . LYS A 1 186 ? -6.738 -7.363 -0.218 1.00 53.38 186 LYS A O 1
ATOM 1580 N N . LYS A 1 187 ? -7.989 -9.148 -0.776 1.00 51.25 187 LYS A N 1
ATOM 1581 C CA . LYS A 1 187 ? -7.182 -10.154 -0.058 1.00 51.25 187 LYS A CA 1
ATOM 1582 C C . LYS A 1 187 ? -5.828 -10.358 -0.745 1.00 51.25 187 LYS A C 1
ATOM 1584 O O . LYS A 1 187 ? -5.803 -10.589 -1.959 1.00 51.25 187 LYS A O 1
ATOM 1589 N N . ILE A 1 188 ? -4.731 -10.396 0.017 1.00 49.69 188 ILE A N 1
ATOM 1590 C CA . ILE A 1 188 ? -3.441 -10.883 -0.496 1.00 49.69 188 ILE A CA 1
ATOM 1591 C C . ILE A 1 188 ? -3.599 -12.356 -0.897 1.00 49.69 188 ILE A C 1
ATOM 1593 O O . ILE A 1 188 ? -3.784 -13.236 -0.055 1.00 49.69 188 ILE A O 1
ATOM 1597 N N . LYS A 1 189 ? -3.506 -12.654 -2.197 1.00 51.16 189 LYS A N 1
ATOM 1598 C CA . LYS A 1 189 ? -3.482 -14.041 -2.701 1.00 51.16 189 LYS A CA 1
ATOM 1599 C C . LYS A 1 189 ? -2.087 -14.667 -2.644 1.00 51.16 189 LYS A C 1
ATOM 1601 O O . LYS A 1 189 ? -1.960 -15.887 -2.686 1.00 51.16 189 LYS A O 1
ATOM 1606 N N . ASN A 1 190 ? -1.052 -13.863 -2.456 1.00 56.41 190 ASN A N 1
ATOM 1607 C CA . ASN A 1 190 ? 0.336 -14.296 -2.466 1.00 56.41 190 ASN A CA 1
ATOM 1608 C C . ASN A 1 190 ? 0.731 -15.022 -1.166 1.00 56.41 190 ASN A C 1
ATOM 1610 O O . ASN A 1 190 ? 0.645 -14.445 -0.085 1.00 56.41 190 ASN A O 1
ATOM 1614 N N . LYS A 1 191 ? 1.116 -16.299 -1.249 1.00 50.84 191 LYS A N 1
ATOM 1615 C CA . LYS A 1 191 ? 1.457 -17.124 -0.075 1.00 50.84 191 LYS A CA 1
ATOM 1616 C C . LYS A 1 191 ? 2.864 -16.830 0.459 1.00 50.84 191 LYS A C 1
ATOM 1618 O O . LYS A 1 191 ? 3.041 -16.854 1.671 1.00 50.84 191 LYS A O 1
ATOM 1623 N N . LYS A 1 192 ? 3.840 -16.541 -0.407 1.00 51.12 192 LYS A N 1
ATOM 1624 C CA . LYS A 1 192 ? 5.244 -16.321 -0.023 1.00 51.12 192 LYS A CA 1
ATOM 1625 C C . LYS A 1 192 ? 5.409 -14.988 0.704 1.00 51.12 192 LYS A C 1
ATOM 1627 O O . LYS A 1 192 ? 5.939 -14.975 1.806 1.00 51.12 192 LYS A O 1
ATOM 1632 N N . ILE A 1 193 ? 4.812 -13.920 0.169 1.00 55.38 193 ILE A N 1
ATOM 1633 C CA . ILE A 1 193 ? 4.733 -12.612 0.839 1.00 55.38 193 ILE A CA 1
ATOM 1634 C C . ILE A 1 193 ? 4.004 -12.738 2.182 1.00 55.38 193 ILE A C 1
ATOM 1636 O O . ILE A 1 193 ? 4.483 -12.222 3.185 1.00 55.38 193 ILE A O 1
ATOM 1640 N N . ARG A 1 194 ? 2.891 -13.489 2.235 1.00 54.22 194 ARG A N 1
ATOM 1641 C CA . ARG A 1 194 ? 2.178 -13.754 3.498 1.00 54.22 194 ARG A CA 1
ATOM 1642 C C . ARG A 1 194 ? 3.050 -14.480 4.521 1.00 54.22 194 ARG A C 1
ATOM 1644 O O . ARG A 1 194 ? 3.039 -14.092 5.679 1.00 54.22 194 ARG A O 1
ATOM 1651 N N . ILE A 1 195 ? 3.804 -15.501 4.114 1.00 49.12 195 ILE A N 1
ATOM 1652 C CA . ILE A 1 195 ? 4.692 -16.252 5.014 1.00 49.12 195 ILE A CA 1
ATOM 1653 C C . ILE A 1 195 ? 5.841 -15.370 5.506 1.00 49.12 195 ILE A C 1
ATOM 1655 O O . ILE A 1 195 ? 6.053 -15.307 6.710 1.00 49.12 195 ILE A O 1
ATOM 1659 N N . SER A 1 196 ? 6.522 -14.638 4.622 1.00 52.94 196 SER A N 1
ATOM 1660 C CA . SER A 1 196 ? 7.598 -13.720 5.020 1.00 52.94 196 SER A CA 1
ATOM 1661 C C . SER A 1 196 ? 7.093 -12.603 5.942 1.00 52.94 196 SER A C 1
ATOM 1663 O O . SER A 1 196 ? 7.778 -12.234 6.889 1.00 52.94 196 SER A O 1
ATOM 1665 N N . MET A 1 197 ? 5.864 -12.116 5.733 1.00 52.91 197 MET A N 1
ATOM 1666 C CA . MET A 1 197 ? 5.209 -11.162 6.635 1.00 52.91 197 MET A CA 1
ATOM 1667 C C . MET A 1 197 ? 4.841 -11.764 7.991 1.00 52.91 197 MET A C 1
ATOM 1669 O O . MET A 1 197 ? 5.021 -11.107 9.011 1.00 52.91 197 MET A O 1
ATOM 1673 N N . LEU A 1 198 ? 4.311 -12.990 8.018 1.00 50.28 198 LEU A N 1
ATOM 1674 C CA . LEU A 1 198 ? 3.965 -13.675 9.263 1.00 50.28 198 LEU A CA 1
ATOM 1675 C C . LEU A 1 198 ? 5.218 -13.999 10.077 1.00 50.28 198 LEU A C 1
ATOM 1677 O O . LEU A 1 198 ? 5.220 -13.744 11.272 1.00 50.28 198 LEU A O 1
ATOM 1681 N N . GLN A 1 199 ? 6.292 -14.453 9.427 1.00 51.41 199 GLN A N 1
ATOM 1682 C CA . GLN A 1 199 ? 7.595 -14.678 10.059 1.00 51.41 199 GLN A CA 1
ATOM 1683 C C . GLN A 1 199 ? 8.199 -13.374 10.601 1.00 51.41 199 GLN A C 1
ATOM 1685 O O . GLN A 1 199 ? 8.746 -13.364 11.699 1.00 51.41 199 GLN A O 1
ATOM 1690 N N . PHE A 1 200 ? 8.054 -12.258 9.875 1.00 52.56 200 PHE A N 1
ATOM 1691 C CA . PHE A 1 200 ? 8.464 -10.933 10.351 1.00 52.56 200 PHE A CA 1
ATOM 1692 C C . PHE A 1 200 ? 7.661 -10.480 11.578 1.00 52.56 200 PHE A C 1
ATOM 1694 O O . PHE A 1 200 ? 8.242 -10.014 12.556 1.00 52.56 200 PHE A O 1
ATOM 1701 N N . LEU A 1 201 ? 6.331 -10.624 11.546 1.00 52.16 201 LEU A N 1
ATOM 1702 C CA . LEU A 1 201 ? 5.468 -10.287 12.678 1.00 52.16 201 LEU A CA 1
ATOM 1703 C C . LEU A 1 201 ? 5.796 -11.164 13.888 1.00 52.16 201 LEU A C 1
ATOM 1705 O O . LEU A 1 201 ? 6.020 -10.637 14.970 1.00 52.16 201 LEU A O 1
ATOM 1709 N N . GLU A 1 202 ? 5.882 -12.479 13.700 1.00 45.44 202 GLU A N 1
ATOM 1710 C CA . GLU A 1 202 ? 6.244 -13.449 14.735 1.00 45.44 202 GLU A CA 1
ATOM 1711 C C . GLU A 1 202 ? 7.597 -13.113 15.374 1.00 45.44 202 GLU A C 1
ATOM 1713 O O . GLU A 1 202 ? 7.691 -13.078 16.597 1.00 45.44 202 GLU A O 1
ATOM 1718 N N . TRP A 1 203 ? 8.608 -12.753 14.577 1.00 47.41 203 TRP A N 1
ATOM 1719 C CA . TRP A 1 203 ? 9.912 -12.309 15.075 1.00 47.41 203 TRP A CA 1
ATOM 1720 C C . TRP A 1 203 ? 9.836 -10.992 15.869 1.00 47.41 203 TRP A C 1
ATOM 1722 O O . TRP A 1 203 ? 10.386 -10.908 16.965 1.00 47.41 203 TRP A O 1
ATOM 1732 N N . GLN A 1 204 ? 9.091 -9.991 15.384 1.00 50.16 204 GLN A N 1
ATOM 1733 C CA . GLN A 1 204 ? 8.863 -8.729 16.109 1.00 50.16 204 GLN A CA 1
ATOM 1734 C C . GLN A 1 204 ? 8.113 -8.930 17.436 1.00 50.16 204 GLN A C 1
ATOM 1736 O O . GLN A 1 204 ? 8.337 -8.185 18.390 1.00 50.16 204 GLN A O 1
ATOM 1741 N N . PHE A 1 205 ? 7.231 -9.929 17.510 1.00 46.78 205 PHE A N 1
ATOM 1742 C CA . PHE A 1 205 ? 6.525 -10.289 18.737 1.00 46.78 205 PHE A CA 1
ATOM 1743 C C . PHE A 1 205 ? 7.365 -11.174 19.666 1.00 46.78 205 PHE A C 1
ATOM 1745 O O . PHE A 1 205 ? 7.172 -11.116 20.873 1.00 46.78 205 PHE A O 1
ATOM 1752 N N . HIS A 1 206 ? 8.319 -11.962 19.169 1.00 43.41 206 HIS A N 1
ATOM 1753 C CA . HIS A 1 206 ? 9.102 -12.866 20.019 1.00 43.41 206 HIS A CA 1
ATOM 1754 C C . HIS A 1 206 ? 10.036 -12.124 21.003 1.00 43.41 2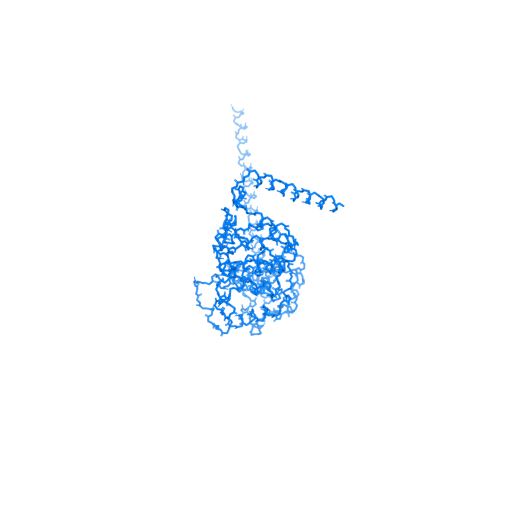06 HIS A C 1
ATOM 1756 O O . HIS A 1 206 ? 10.340 -12.653 22.074 1.00 43.41 206 HIS A O 1
ATOM 1762 N N . ASP A 1 207 ? 10.409 -10.874 20.700 1.00 41.94 207 ASP A N 1
ATOM 1763 C CA . ASP A 1 207 ? 11.189 -9.969 21.561 1.00 41.94 207 ASP A CA 1
ATOM 1764 C C . ASP A 1 207 ? 10.298 -8.993 22.370 1.00 41.94 207 ASP A C 1
ATOM 1766 O O . ASP A 1 207 ? 10.521 -7.780 22.394 1.00 41.94 207 ASP A O 1
ATOM 1770 N N . TYR A 1 208 ? 9.269 -9.504 23.067 1.00 39.72 208 TYR A N 1
ATOM 1771 C CA . TYR A 1 208 ? 8.364 -8.738 23.952 1.00 39.72 208 TYR A CA 1
ATOM 1772 C C . TYR A 1 208 ? 9.108 -7.995 25.097 1.00 39.72 208 TYR A C 1
ATOM 1774 O O . TYR A 1 208 ? 9.105 -8.387 26.263 1.00 39.72 208 TYR A O 1
ATOM 1782 N N . LYS A 1 209 ? 9.707 -6.847 24.767 1.00 36.66 209 LYS A N 1
ATOM 1783 C CA . LYS A 1 209 ? 10.121 -5.752 25.667 1.00 36.66 209 LYS A CA 1
ATOM 1784 C C . LYS A 1 209 ? 9.584 -4.389 25.201 1.00 36.66 209 LYS A C 1
ATOM 1786 O O . LYS A 1 209 ? 9.988 -3.352 25.719 1.00 36.66 209 LYS A O 1
ATOM 1791 N N . LEU A 1 210 ? 8.641 -4.369 24.253 1.00 38.72 210 LEU A N 1
ATOM 1792 C CA . LEU A 1 210 ? 8.165 -3.139 23.608 1.00 38.72 210 LEU A CA 1
ATOM 1793 C C . LEU A 1 210 ? 7.053 -2.373 24.360 1.00 38.72 210 LEU A C 1
ATOM 1795 O O . LEU A 1 210 ? 6.580 -1.361 23.856 1.00 38.72 210 LEU A O 1
ATOM 1799 N N . ILE A 1 211 ? 6.640 -2.792 25.564 1.00 37.75 211 ILE A N 1
ATOM 1800 C CA . ILE A 1 211 ? 5.563 -2.124 26.338 1.00 37.75 211 ILE A CA 1
ATOM 1801 C C . ILE A 1 211 ? 6.103 -1.504 27.642 1.00 37.75 211 ILE A C 1
ATOM 1803 O O . ILE A 1 211 ? 5.476 -1.564 28.694 1.00 37.75 211 ILE A O 1
ATOM 1807 N N . SER A 1 212 ? 7.303 -0.913 27.603 1.00 33.19 212 SER A N 1
ATOM 1808 C CA . SER A 1 212 ? 7.878 -0.230 28.778 1.00 33.19 212 SER A CA 1
ATOM 1809 C C . SER A 1 212 ? 8.687 1.042 28.483 1.00 33.19 212 SER A C 1
ATOM 1811 O O . SER A 1 212 ? 9.158 1.672 29.430 1.00 33.19 212 SER A O 1
ATOM 1813 N N . ALA A 1 213 ? 8.862 1.467 27.230 1.00 33.41 213 ALA A N 1
ATOM 1814 C CA . ALA A 1 213 ? 9.648 2.664 26.922 1.00 33.41 213 ALA A CA 1
ATOM 1815 C C . ALA A 1 213 ? 8.729 3.808 26.480 1.00 33.41 213 ALA A C 1
ATOM 1817 O O . ALA A 1 213 ? 8.016 3.697 25.487 1.00 33.41 213 ALA A O 1
ATOM 1818 N N . LYS A 1 214 ? 8.722 4.889 27.265 1.00 38.66 214 LYS A N 1
ATOM 1819 C CA . LYS A 1 214 ? 7.736 5.969 27.196 1.00 38.66 214 LYS A CA 1
ATOM 1820 C C . LYS A 1 214 ? 7.856 6.910 25.995 1.00 38.66 214 LYS A C 1
ATOM 1822 O O . LYS A 1 214 ? 6.873 7.593 25.753 1.00 38.66 214 LYS A O 1
ATOM 1827 N N . ASP A 1 215 ? 8.953 6.948 25.229 1.00 38.16 215 ASP A N 1
ATOM 1828 C CA . ASP A 1 215 ? 9.225 8.190 24.478 1.00 38.16 215 ASP A CA 1
ATOM 1829 C C . ASP A 1 215 ? 9.617 8.108 22.985 1.00 38.16 215 ASP A C 1
ATOM 1831 O O . ASP A 1 215 ? 9.687 9.158 22.360 1.00 38.16 215 ASP A O 1
ATOM 1835 N N . GLU A 1 216 ? 9.762 6.950 22.321 1.00 42.84 216 GLU A N 1
ATOM 1836 C CA . GLU A 1 216 ? 10.140 6.936 20.876 1.00 42.84 216 GLU A CA 1
ATOM 1837 C C . GLU A 1 216 ? 9.436 5.864 20.020 1.00 42.84 216 GLU A C 1
ATOM 1839 O O . GLU A 1 216 ? 10.005 5.272 19.104 1.00 42.84 216 GLU A O 1
ATOM 1844 N N . VAL A 1 217 ? 8.148 5.620 20.280 1.00 46.91 217 VAL A N 1
ATOM 1845 C CA . VAL A 1 217 ? 7.367 4.556 19.622 1.00 46.91 217 VAL A CA 1
ATOM 1846 C C . VAL A 1 217 ? 6.412 4.963 18.463 1.00 46.91 217 VAL A C 1
ATOM 1848 O O . VAL A 1 217 ? 5.523 4.172 18.158 1.00 46.91 217 VAL A O 1
ATOM 1851 N N . PRO A 1 218 ? 6.488 6.109 17.743 1.00 50.19 218 PRO A N 1
ATOM 1852 C CA . PRO A 1 218 ? 5.463 6.388 16.722 1.00 50.19 218 PRO A CA 1
ATOM 1853 C C . PRO A 1 218 ? 5.510 5.450 15.506 1.00 50.19 218 PRO A C 1
ATOM 1855 O O . PRO A 1 218 ? 4.469 5.077 14.972 1.00 50.19 218 PRO A O 1
ATOM 1858 N N . PHE A 1 219 ? 6.705 5.068 15.046 1.00 40.69 219 PHE A N 1
ATOM 1859 C CA . PHE A 1 219 ? 6.898 4.574 13.676 1.00 40.69 219 PHE A CA 1
ATOM 1860 C C . PHE A 1 219 ? 6.858 3.048 13.532 1.00 40.69 219 PHE A C 1
ATOM 1862 O O . PHE A 1 219 ? 6.257 2.541 12.585 1.00 40.69 219 PHE A O 1
ATOM 1869 N N . THR A 1 220 ? 7.427 2.314 14.494 1.00 43.19 220 THR A N 1
ATOM 1870 C CA . THR A 1 220 ? 7.317 0.847 14.580 1.00 43.19 220 THR A CA 1
ATOM 1871 C C . THR A 1 220 ? 5.872 0.446 14.836 1.00 43.19 220 THR A C 1
ATOM 1873 O O . THR A 1 220 ? 5.351 -0.421 14.137 1.00 43.19 220 THR A O 1
ATOM 1876 N N . ILE A 1 221 ? 5.171 1.182 15.714 1.00 45.12 221 ILE A N 1
ATOM 1877 C CA . ILE A 1 221 ? 3.721 1.053 15.834 1.00 45.12 221 ILE A CA 1
ATOM 1878 C C . ILE A 1 221 ? 3.109 1.351 14.467 1.00 45.12 221 ILE A C 1
ATOM 1880 O O . ILE A 1 221 ? 2.358 0.509 14.008 1.00 45.12 221 ILE A O 1
ATOM 1884 N N . HIS A 1 222 ? 3.450 2.446 13.757 1.00 40.50 222 HIS A N 1
ATOM 1885 C CA . HIS A 1 222 ? 2.882 2.796 12.427 1.00 40.50 222 HIS A CA 1
ATOM 1886 C C . HIS A 1 222 ? 3.022 1.727 11.336 1.00 40.50 222 HIS A C 1
ATOM 1888 O O . HIS A 1 222 ? 2.271 1.751 10.363 1.00 40.50 222 HIS A O 1
ATOM 1894 N N . CYS A 1 223 ? 3.951 0.786 11.482 1.00 39.09 223 CYS A N 1
ATOM 1895 C CA . CYS A 1 223 ? 4.092 -0.332 10.550 1.00 39.09 223 CYS A CA 1
ATOM 1896 C C . CYS A 1 223 ? 3.515 -1.633 11.071 1.00 39.09 223 CYS A C 1
ATOM 1898 O O . CYS A 1 223 ? 3.015 -2.403 10.264 1.00 39.09 223 CYS A O 1
ATOM 1900 N N . LEU A 1 224 ? 3.403 -1.804 12.388 1.00 44.56 224 LEU A N 1
ATOM 1901 C CA . LEU A 1 224 ? 2.430 -2.722 12.980 1.00 44.56 224 LEU A CA 1
ATOM 1902 C C . LEU A 1 224 ? 0.974 -2.311 12.642 1.00 44.56 224 LEU A C 1
ATOM 1904 O O . LEU A 1 224 ? 0.193 -3.176 12.274 1.00 44.56 224 LEU A O 1
ATOM 1908 N N . TYR A 1 225 ? 0.628 -1.012 12.614 1.00 40.72 225 TYR A N 1
ATOM 1909 C CA . TYR A 1 225 ? -0.661 -0.408 12.181 1.00 40.72 225 TYR A CA 1
ATOM 1910 C C . TYR A 1 225 ? -1.101 -0.863 10.784 1.00 40.72 225 TYR A C 1
ATOM 1912 O O . TYR A 1 225 ? -2.269 -0.763 10.416 1.00 40.72 225 TYR A O 1
ATOM 1920 N N . ILE A 1 226 ? -0.127 -1.286 9.993 1.00 40.25 226 ILE A N 1
ATOM 1921 C CA . ILE A 1 226 ? -0.190 -1.463 8.557 1.00 40.25 226 ILE A CA 1
ATOM 1922 C C . ILE A 1 226 ? -0.065 -2.960 8.273 1.00 40.25 226 ILE A C 1
ATOM 1924 O O . ILE A 1 226 ? -0.986 -3.521 7.688 1.00 40.25 226 ILE A O 1
ATOM 1928 N N . CYS A 1 227 ? 0.916 -3.644 8.874 1.00 39.56 227 CYS A N 1
ATOM 1929 C CA . CYS A 1 227 ? 1.046 -5.100 8.846 1.00 39.56 227 CYS A CA 1
ATOM 1930 C C . CYS A 1 227 ? -0.120 -5.867 9.471 1.00 39.56 227 CYS A C 1
ATOM 1932 O O . CYS A 1 227 ? -0.453 -6.954 9.004 1.00 39.56 227 CYS A O 1
ATOM 1934 N N . LEU A 1 228 ? -0.761 -5.307 10.496 1.00 43.53 228 LEU A N 1
ATOM 1935 C CA . LEU A 1 228 ? -1.868 -5.945 11.213 1.00 43.53 228 LEU A CA 1
ATOM 1936 C C . LEU A 1 228 ? -3.250 -5.612 10.625 1.00 43.53 228 LEU A C 1
ATOM 1938 O O . LEU A 1 228 ? -4.256 -6.122 11.108 1.00 43.53 228 LEU A O 1
ATOM 1942 N N . PHE A 1 229 ? -3.315 -4.777 9.581 1.00 38.47 229 PHE A N 1
ATOM 1943 C CA . PHE A 1 229 ? -4.569 -4.374 8.933 1.00 38.47 229 PHE A CA 1
ATOM 1944 C C . PHE A 1 229 ? -5.202 -5.509 8.101 1.00 38.47 229 PHE A C 1
ATOM 1946 O O . PHE A 1 229 ? -6.382 -5.433 7.762 1.00 38.47 229 PHE A O 1
ATOM 1953 N N . ASP A 1 230 ? -4.435 -6.561 7.782 1.00 42.47 230 ASP A N 1
ATOM 1954 C CA . ASP A 1 230 ? -4.843 -7.623 6.847 1.00 42.47 230 ASP A CA 1
ATOM 1955 C C . ASP A 1 230 ? -5.231 -8.962 7.512 1.00 42.47 230 ASP A C 1
ATOM 1957 O O . ASP A 1 230 ? -5.642 -9.909 6.838 1.00 42.47 230 ASP A O 1
ATOM 1961 N N . CYS A 1 231 ? -5.192 -9.034 8.847 1.00 39.94 231 CYS A N 1
ATOM 1962 C CA . CYS A 1 231 ? -5.720 -10.159 9.620 1.00 39.94 231 CYS A CA 1
ATOM 1963 C C . CYS A 1 231 ? -6.880 -9.666 10.501 1.00 39.94 231 CYS A C 1
ATOM 1965 O O . CYS A 1 231 ? -6.668 -9.133 11.578 1.00 39.94 231 CYS A O 1
ATOM 1967 N N . THR A 1 232 ? -8.095 -9.834 9.970 1.00 48.44 232 THR A N 1
ATOM 1968 C CA . THR A 1 232 ? -9.426 -9.613 10.572 1.00 48.44 232 THR A CA 1
ATOM 1969 C C . THR A 1 232 ? -9.839 -8.190 10.998 1.00 48.44 232 THR A C 1
ATOM 1971 O O . THR A 1 232 ? -9.105 -7.375 11.547 1.00 48.44 232 THR A O 1
ATOM 1974 N N . LEU A 1 233 ? -11.136 -7.926 10.770 1.00 44.84 233 LEU A N 1
ATOM 1975 C CA . LEU A 1 233 ? -11.961 -6.750 11.113 1.00 44.84 233 LEU A CA 1
ATOM 1976 C C . LEU A 1 233 ? -11.877 -6.309 12.600 1.00 44.84 233 LEU A C 1
ATOM 1978 O O . LEU A 1 233 ? -12.453 -5.290 12.993 1.00 44.84 233 LEU A O 1
ATOM 1982 N N . GLU A 1 234 ? -11.185 -7.107 13.403 1.00 46.72 234 GLU A N 1
ATOM 1983 C CA . GLU A 1 234 ? -11.113 -7.137 14.854 1.00 46.72 234 GLU A CA 1
ATOM 1984 C C . GLU A 1 234 ? -9.935 -6.279 15.373 1.00 46.72 234 GLU A C 1
ATOM 1986 O O . GLU A 1 234 ? -10.024 -5.695 16.451 1.00 46.72 234 GLU A O 1
ATOM 1991 N N . LEU A 1 235 ? -8.896 -6.061 14.550 1.00 42.53 235 LEU A N 1
ATOM 1992 C CA . LEU A 1 235 ? -7.718 -5.235 14.869 1.00 42.53 235 LEU A CA 1
ATOM 1993 C C . LEU A 1 235 ? -7.879 -3.735 14.553 1.00 42.53 235 LEU A C 1
ATOM 1995 O O . LEU A 1 235 ? -7.233 -2.908 15.191 1.00 42.53 235 LEU A O 1
ATOM 1999 N N . TYR A 1 236 ? -8.809 -3.344 13.671 1.00 41.94 236 TYR A N 1
ATOM 2000 C CA . TYR A 1 236 ? -9.181 -1.929 13.445 1.00 41.94 236 TYR A CA 1
ATOM 2001 C C . TYR A 1 236 ? -9.616 -1.220 14.743 1.00 41.94 236 TYR A C 1
ATOM 2003 O O . TYR A 1 236 ? -9.391 -0.027 14.933 1.00 41.94 236 TYR A O 1
ATOM 2011 N N . LEU A 1 237 ? -10.191 -1.990 15.665 1.00 42.00 237 LEU A N 1
ATOM 2012 C CA . LEU A 1 237 ? -10.706 -1.523 16.946 1.00 42.00 237 LEU A CA 1
ATOM 2013 C C . LEU A 1 237 ? -9.573 -1.342 17.962 1.00 42.00 237 LEU A C 1
ATOM 2015 O O . LEU A 1 237 ? -9.546 -0.339 18.664 1.00 42.00 237 LEU A O 1
ATOM 2019 N N . ILE A 1 238 ? -8.562 -2.218 17.936 1.00 42.41 238 ILE A N 1
ATOM 2020 C CA . ILE A 1 238 ? -7.298 -2.042 18.673 1.00 42.41 238 ILE A CA 1
ATOM 2021 C C . ILE A 1 238 ? -6.553 -0.773 18.207 1.00 42.41 238 ILE A C 1
ATOM 2023 O O . ILE A 1 238 ? -5.865 -0.135 18.997 1.00 42.41 238 ILE A O 1
ATOM 2027 N N . LEU A 1 239 ? -6.711 -0.351 16.948 1.00 37.34 239 LEU A N 1
ATOM 2028 C CA . LEU A 1 239 ? -5.989 0.798 16.379 1.00 37.34 239 LEU A CA 1
ATOM 2029 C C . LEU A 1 239 ? -6.613 2.162 16.722 1.00 37.34 239 LEU A C 1
ATOM 2031 O O . LEU A 1 239 ? -5.879 3.129 16.924 1.00 37.34 239 LEU A O 1
ATOM 2035 N N . GLN A 1 240 ? -7.939 2.270 16.863 1.00 43.09 240 GLN A N 1
ATOM 2036 C CA . GLN A 1 240 ? -8.560 3.515 17.350 1.00 43.09 240 GLN A CA 1
ATOM 2037 C C . GLN A 1 240 ? -8.185 3.841 18.809 1.00 43.09 240 GLN A C 1
ATOM 2039 O O . GLN A 1 240 ? -8.158 5.004 19.201 1.00 43.09 240 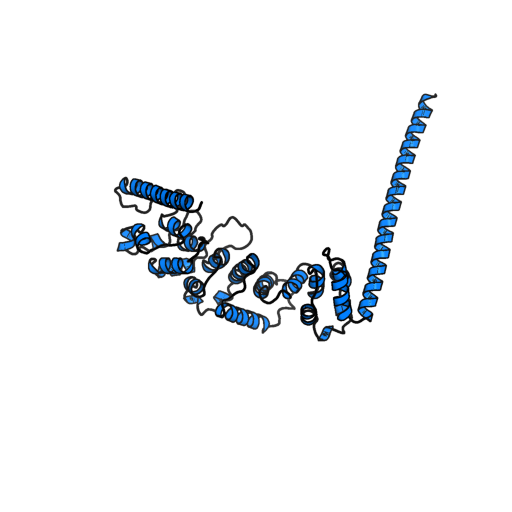GLN A O 1
ATOM 2044 N N . CYS A 1 241 ? -7.825 2.832 19.593 1.00 44.62 241 CYS A N 1
ATOM 2045 C CA . CYS A 1 241 ? -7.472 2.944 21.012 1.00 44.62 241 CYS A CA 1
ATOM 2046 C C . CYS A 1 241 ? -6.244 3.794 21.290 1.00 44.62 241 CYS A C 1
ATOM 2048 O O . CYS A 1 241 ? -6.113 4.420 22.337 1.00 44.62 241 CYS A O 1
ATOM 2050 N N . VAL A 1 242 ? -5.326 3.813 20.328 1.00 42.47 242 VAL A N 1
ATOM 2051 C CA . VAL A 1 242 ? -4.097 4.599 20.407 1.00 42.47 242 VAL A CA 1
ATOM 2052 C C . VAL A 1 242 ? -4.365 6.060 20.021 1.00 42.47 242 VAL A C 1
ATOM 2054 O O . VAL A 1 242 ? -3.676 6.956 20.499 1.00 42.47 242 VAL A O 1
ATOM 2057 N N . VAL A 1 243 ? -5.395 6.319 19.205 1.00 45.44 243 VAL A N 1
ATOM 2058 C CA . VAL A 1 243 ? -5.820 7.672 18.804 1.00 45.44 243 VAL A CA 1
ATOM 2059 C C . VAL A 1 243 ? -6.690 8.325 19.885 1.00 45.44 243 VAL A C 1
ATOM 2061 O O . VAL A 1 243 ? -6.555 9.518 20.162 1.00 45.44 243 VAL A O 1
ATOM 2064 N N . TYR A 1 244 ? -7.564 7.551 20.528 1.00 53.81 244 TYR A N 1
ATOM 2065 C CA . TYR A 1 244 ? -8.356 7.994 21.670 1.00 53.81 244 TYR A CA 1
ATOM 2066 C C . TYR A 1 244 ? -7.621 7.630 22.949 1.00 53.81 244 TYR A C 1
ATOM 2068 O O . TYR A 1 244 ? -7.748 6.522 23.449 1.00 53.81 244 TYR A O 1
ATOM 2076 N N . GLU A 1 245 ? -6.826 8.560 23.469 1.00 62.31 245 GLU A N 1
ATOM 2077 C CA . GLU A 1 245 ? -5.967 8.304 24.619 1.00 62.31 245 GLU A CA 1
ATOM 2078 C C . GLU A 1 245 ? -6.695 7.571 25.776 1.00 62.31 245 GLU A C 1
ATOM 2080 O O . GLU A 1 245 ? -7.609 8.111 26.406 1.00 62.31 245 GLU A O 1
ATOM 2085 N N . GLY A 1 246 ? -6.270 6.337 26.071 1.00 69.94 246 GLY A N 1
ATOM 2086 C CA . GLY A 1 246 ? -6.832 5.497 27.140 1.00 69.94 246 GLY A CA 1
ATOM 2087 C C . GLY A 1 246 ? -8.086 4.696 26.766 1.00 69.94 246 GLY A C 1
ATOM 2088 O O . GLY A 1 246 ? -8.637 4.011 27.622 1.00 69.94 246 GLY A O 1
ATOM 2089 N N . CYS A 1 247 ? -8.550 4.763 25.520 1.00 75.31 247 CYS A N 1
ATOM 2090 C CA . CYS A 1 247 ? -9.632 3.922 25.018 1.00 75.31 247 CYS A CA 1
ATOM 2091 C C . CYS A 1 247 ? -9.067 2.520 24.742 1.00 75.31 247 CYS A C 1
ATOM 2093 O O . CYS A 1 247 ? -8.030 2.409 24.104 1.00 75.31 247 CYS A O 1
ATOM 2095 N N . GLY A 1 248 ? -9.680 1.455 25.266 1.00 82.81 248 GLY A N 1
ATOM 2096 C CA . GLY A 1 248 ? -9.236 0.072 25.029 1.00 82.81 248 GLY A CA 1
ATOM 2097 C C . GLY A 1 248 ? -9.900 -0.556 23.793 1.00 82.81 248 GLY A C 1
ATOM 2098 O O . GLY A 1 248 ? -10.970 -0.090 23.399 1.00 82.81 248 GLY A O 1
ATOM 2099 N N . PRO A 1 249 ? -9.329 -1.620 23.183 1.00 81.88 249 PRO A N 1
ATOM 2100 C CA . PRO A 1 249 ? -9.803 -2.216 21.917 1.00 81.88 249 PRO A CA 1
ATOM 2101 C C . PRO A 1 249 ? -11.303 -2.442 21.833 1.00 81.88 249 PRO A C 1
ATOM 2103 O O . PRO A 1 249 ? -11.961 -2.145 20.835 1.00 81.88 249 PRO A O 1
ATOM 2106 N N . LEU A 1 250 ? -11.848 -2.927 22.940 1.00 88.06 250 LEU A N 1
ATOM 2107 C CA . LEU A 1 250 ? -13.259 -3.191 23.102 1.00 88.06 250 LEU A CA 1
ATOM 2108 C C . LEU A 1 250 ? -14.099 -1.905 23.050 1.00 88.06 250 LEU A C 1
ATOM 2110 O O . LEU A 1 250 ? -15.140 -1.886 22.406 1.00 88.06 250 LEU A O 1
ATOM 2114 N N . MET A 1 251 ? -13.652 -0.800 23.648 1.00 91.50 251 MET A N 1
ATOM 2115 C CA . MET A 1 251 ? -14.376 0.479 23.607 1.00 91.50 251 MET A CA 1
ATOM 2116 C C . MET A 1 251 ? -14.509 1.017 22.186 1.00 91.50 251 MET A C 1
ATOM 2118 O O . MET A 1 251 ? -15.606 1.394 21.773 1.00 91.50 251 MET A O 1
ATOM 2122 N N . CYS A 1 252 ? -13.431 0.969 21.408 1.00 85.50 252 CYS A N 1
ATOM 2123 C CA . CYS A 1 252 ? -13.473 1.340 19.999 1.00 85.50 252 CYS A CA 1
ATOM 2124 C C . CYS A 1 252 ? -14.397 0.422 19.195 1.00 85.50 252 CYS A C 1
ATOM 2126 O O . CYS A 1 252 ? -15.134 0.902 18.333 1.00 85.50 252 CYS A O 1
ATOM 2128 N N . ALA A 1 253 ? -14.437 -0.882 19.514 1.00 86.56 253 ALA A N 1
ATOM 2129 C CA . ALA A 1 253 ? -15.383 -1.827 18.909 1.00 86.56 253 ALA A CA 1
ATOM 2130 C C . ALA A 1 253 ? -16.817 -1.324 18.988 1.00 86.56 253 ALA A C 1
ATOM 2132 O O . ALA A 1 253 ? -17.535 -1.269 17.986 1.00 86.56 253 ALA A O 1
ATOM 2133 N N . PHE A 1 254 ? -17.200 -0.901 20.185 1.00 90.69 254 PHE A N 1
ATOM 2134 C CA . PHE A 1 254 ? -18.515 -0.351 20.452 1.00 90.69 254 PHE A CA 1
ATOM 2135 C C . PHE A 1 254 ? -18.709 1.051 19.851 1.00 90.69 254 PHE A C 1
ATOM 2137 O O . PHE A 1 254 ? -19.818 1.356 19.403 1.00 90.69 254 PHE A O 1
ATOM 2144 N N . HIS A 1 255 ? -17.654 1.869 19.767 1.00 87.81 255 HIS A N 1
ATOM 2145 C CA . HIS A 1 255 ? -17.711 3.213 19.183 1.00 87.81 255 HIS A CA 1
ATOM 2146 C C . HIS A 1 255 ? -17.992 3.228 17.681 1.00 87.81 255 HIS A C 1
ATOM 2148 O O . HIS A 1 255 ? -18.740 4.080 17.205 1.00 87.81 255 HIS A O 1
ATOM 2154 N N . ASP A 1 256 ? -17.407 2.285 16.946 1.00 83.19 256 ASP A N 1
ATOM 2155 C CA . ASP A 1 256 ? -17.373 2.340 15.485 1.00 83.19 256 ASP A CA 1
ATOM 2156 C C . ASP A 1 256 ? -18.345 1.384 14.809 1.00 83.19 256 ASP A C 1
ATOM 2158 O O . ASP A 1 256 ? -18.879 1.686 13.734 1.00 83.19 256 ASP A O 1
ATOM 2162 N N . LYS A 1 257 ? -18.564 0.202 15.395 1.00 81.56 257 LYS A N 1
ATOM 2163 C CA . LYS A 1 257 ? -19.356 -0.846 14.750 1.00 81.56 257 LYS A CA 1
ATOM 2164 C C . LYS A 1 257 ? -20.842 -0.655 15.016 1.00 81.56 257 LYS A C 1
ATOM 2166 O O . LYS A 1 257 ? -21.278 -0.376 16.131 1.00 81.56 257 LYS A O 1
ATOM 2171 N N . GLU A 1 258 ? -21.643 -0.876 13.981 1.00 85.81 258 GLU A N 1
ATOM 2172 C CA . GLU A 1 258 ? -23.102 -0.963 14.118 1.00 85.81 258 GLU A CA 1
ATOM 2173 C C . GLU A 1 258 ? -23.486 -2.096 15.071 1.00 85.81 258 GLU A C 1
ATOM 2175 O O . GLU A 1 258 ? -24.254 -1.899 16.009 1.00 85.81 258 GLU A O 1
ATOM 2180 N N . THR A 1 259 ? -22.856 -3.257 14.895 1.00 87.25 259 THR A N 1
ATOM 2181 C CA . THR A 1 259 ? -23.009 -4.427 15.757 1.00 87.25 259 THR A CA 1
ATOM 2182 C C . THR A 1 259 ? -21.646 -4.984 16.142 1.00 87.25 259 THR A C 1
ATOM 2184 O O . THR A 1 259 ? -20.749 -5.066 15.304 1.00 87.25 259 THR A O 1
ATOM 2187 N N . VAL A 1 260 ? -21.512 -5.420 17.391 1.00 88.88 260 VAL A N 1
ATOM 2188 C CA . VAL A 1 260 ? -20.347 -6.161 17.890 1.00 88.88 260 VAL A CA 1
ATOM 2189 C C . VAL A 1 260 ? -20.757 -7.631 17.956 1.00 88.88 260 VAL A C 1
ATOM 2191 O O . VAL A 1 260 ? -21.789 -7.934 18.557 1.00 88.88 260 VAL A O 1
ATOM 2194 N N . SER A 1 261 ? -20.032 -8.520 17.272 1.00 90.31 261 SER A N 1
ATOM 2195 C CA . SER A 1 261 ? -20.357 -9.953 17.234 1.00 90.31 261 SER A CA 1
ATOM 2196 C C . SER A 1 261 ? -19.794 -10.687 18.454 1.00 90.31 261 SER A C 1
ATOM 2198 O O . SER A 1 261 ? -18.948 -10.145 19.163 1.00 90.31 261 SER A O 1
ATOM 2200 N N . GLY A 1 262 ? -20.264 -11.911 18.708 1.00 90.94 262 GLY A N 1
ATOM 2201 C CA . GLY A 1 262 ? -19.748 -12.724 19.812 1.00 90.94 262 GLY A CA 1
ATOM 2202 C C . GLY A 1 262 ? -18.280 -13.096 19.609 1.00 90.94 262 GLY A C 1
ATOM 2203 O O . GLY A 1 262 ? -17.489 -12.952 20.528 1.00 90.94 262 GLY A O 1
ATOM 2204 N N . GLU A 1 263 ? -17.890 -13.465 18.387 1.00 85.62 263 GLU A N 1
ATOM 2205 C CA . GLU A 1 263 ? -16.504 -13.809 18.037 1.00 85.62 263 GLU A CA 1
ATOM 2206 C C . GLU A 1 263 ? -15.546 -12.647 18.332 1.00 85.62 263 GLU A C 1
ATOM 2208 O O . GLU A 1 263 ? -14.505 -12.834 18.956 1.00 85.62 263 GLU A O 1
ATOM 2213 N N . LEU A 1 264 ? -15.954 -11.425 17.974 1.00 79.12 264 LEU A N 1
ATOM 2214 C CA . LEU A 1 264 ? -15.196 -10.213 18.265 1.00 79.12 264 LEU A CA 1
ATOM 2215 C C . LEU A 1 264 ? -15.088 -9.946 19.778 1.00 79.12 264 LEU A C 1
ATOM 2217 O O . LEU A 1 264 ? -14.054 -9.468 20.236 1.00 79.12 264 LEU A O 1
ATOM 2221 N N . MET A 1 265 ? -16.131 -10.249 20.559 1.00 90.69 265 MET A N 1
ATOM 2222 C CA . MET A 1 265 ? -16.074 -10.147 22.024 1.00 90.69 265 MET A CA 1
ATOM 2223 C C . MET A 1 265 ? -15.084 -11.158 22.610 1.00 90.69 265 MET A C 1
ATOM 2225 O O . MET A 1 265 ? -14.229 -10.762 23.396 1.00 90.69 265 MET A O 1
ATOM 2229 N N . GLU A 1 266 ? -15.170 -12.432 22.207 1.00 86.25 266 GLU A N 1
ATOM 2230 C CA . GLU A 1 266 ? -14.255 -13.491 22.664 1.00 86.25 266 GLU A CA 1
ATOM 2231 C C . GLU A 1 266 ? -12.792 -13.154 22.362 1.00 86.25 266 GLU A C 1
ATOM 2233 O O . GLU A 1 266 ? -11.913 -13.466 23.158 1.00 86.25 266 GLU A O 1
ATOM 2238 N N . LEU A 1 267 ? -12.529 -12.499 21.228 1.00 78.50 267 LEU A N 1
ATOM 2239 C CA . LEU A 1 267 ? -11.177 -12.099 20.860 1.00 78.50 267 LEU A CA 1
ATOM 2240 C C . LEU A 1 267 ? -10.664 -10.903 21.673 1.00 78.50 267 LEU A C 1
ATOM 2242 O O . LEU A 1 267 ? -9.502 -10.876 22.072 1.00 78.50 267 LEU A O 1
ATOM 2246 N N . LEU A 1 268 ? -11.497 -9.876 21.862 1.00 82.00 268 LEU A N 1
ATOM 2247 C CA . LEU A 1 268 ? -11.061 -8.604 22.448 1.00 82.00 268 LEU A CA 1
ATOM 2248 C C . LEU A 1 268 ? -11.026 -8.603 23.979 1.00 82.00 268 LEU A C 1
ATOM 2250 O O . LEU A 1 268 ? -10.471 -7.669 24.561 1.00 82.00 268 LEU A O 1
ATOM 2254 N N . ILE A 1 269 ? -11.630 -9.596 24.632 1.00 86.69 269 ILE A N 1
ATOM 2255 C CA . ILE A 1 269 ? -11.627 -9.734 26.089 1.00 86.69 269 ILE A CA 1
ATOM 2256 C C . ILE A 1 269 ? -10.531 -10.731 26.474 1.00 86.69 269 ILE A C 1
ATOM 2258 O O . ILE A 1 269 ? -10.686 -11.924 26.217 1.00 86.69 269 ILE A O 1
ATOM 2262 N N . PRO A 1 270 ? -9.438 -10.290 27.124 1.00 82.75 270 PRO A N 1
ATOM 2263 C CA . PRO A 1 270 ? -8.445 -11.216 27.646 1.00 82.75 270 PRO A CA 1
ATOM 2264 C C . PRO A 1 270 ? -9.093 -12.187 28.634 1.00 82.75 270 PRO A C 1
ATOM 2266 O O . PRO A 1 270 ? -9.869 -11.767 29.495 1.00 82.75 270 PRO A O 1
ATOM 2269 N N . GLU A 1 271 ? -8.748 -13.471 28.546 1.00 83.31 271 GLU A N 1
ATOM 2270 C CA . GLU A 1 271 ? -9.357 -14.520 29.374 1.00 83.31 271 GLU A CA 1
ATOM 2271 C C . GLU A 1 271 ? -9.242 -14.200 30.874 1.00 83.31 271 GLU A C 1
ATOM 2273 O O . GLU A 1 271 ? -10.215 -14.289 31.622 1.00 83.31 271 GLU A O 1
ATOM 2278 N N . GLN A 1 272 ? -8.077 -13.699 31.296 1.00 86.12 272 GLN A N 1
ATOM 2279 C CA . GLN A 1 272 ? -7.805 -13.268 32.669 1.00 86.12 272 GLN A CA 1
ATOM 2280 C C . GLN A 1 272 ? -8.631 -12.055 33.131 1.00 86.12 272 GLN A C 1
ATOM 2282 O O . GLN A 1 272 ? -8.758 -11.825 34.330 1.00 86.12 272 GLN A O 1
ATOM 2287 N N . SER A 1 273 ? -9.188 -11.277 32.203 1.00 89.81 273 SER A N 1
ATOM 2288 C CA . SER A 1 273 ? -9.926 -10.043 32.489 1.00 89.81 273 SER A CA 1
ATOM 2289 C C . SER A 1 273 ? -11.443 -10.234 32.495 1.00 89.81 273 SER A C 1
ATOM 2291 O O . SER A 1 273 ? -12.165 -9.310 32.865 1.00 89.81 273 SER A O 1
ATOM 2293 N N . ARG A 1 274 ? -11.960 -11.420 32.136 1.00 90.81 274 ARG A N 1
ATOM 2294 C CA . ARG A 1 274 ? -13.414 -11.674 32.053 1.00 90.81 274 ARG A CA 1
ATOM 2295 C C . ARG A 1 274 ? -14.161 -11.379 33.351 1.00 90.81 274 ARG A C 1
ATOM 2297 O O . ARG A 1 274 ? -15.276 -10.868 33.303 1.00 90.81 274 ARG A O 1
ATOM 2304 N N . TYR A 1 275 ? -13.540 -11.653 34.494 1.00 92.50 275 TYR A N 1
ATOM 2305 C CA . TYR A 1 275 ? -14.124 -11.427 35.820 1.00 92.50 275 TYR A CA 1
ATOM 2306 C C . TYR A 1 275 ? -13.479 -10.252 36.569 1.00 92.50 275 TYR A C 1
ATOM 2308 O O . TYR A 1 275 ? -13.809 -10.008 37.727 1.00 92.50 275 TYR A O 1
ATOM 2316 N N . ASP A 1 276 ? -12.567 -9.520 35.927 1.00 92.81 276 ASP A N 1
ATOM 2317 C CA . ASP A 1 276 ? -11.892 -8.376 36.532 1.00 92.81 276 ASP A CA 1
ATOM 2318 C C . ASP A 1 276 ? -12.751 -7.115 36.380 1.00 92.81 276 ASP A C 1
ATOM 2320 O O . ASP A 1 276 ? -12.897 -6.557 35.289 1.00 92.81 276 ASP A O 1
ATOM 2324 N N . SER A 1 277 ? -13.307 -6.633 37.493 1.00 94.00 277 SER A N 1
ATOM 2325 C CA . SER A 1 277 ? -14.107 -5.405 37.508 1.00 94.00 277 SER A CA 1
ATOM 2326 C C . SER A 1 277 ? -13.333 -4.190 36.989 1.00 94.00 277 SER A C 1
ATOM 2328 O O . SER A 1 277 ? -13.932 -3.299 36.394 1.00 94.00 277 SER A O 1
ATOM 2330 N N . SER A 1 278 ? -12.008 -4.137 37.179 1.00 92.44 278 SER A N 1
ATOM 2331 C CA . SER A 1 278 ? -11.195 -2.991 36.759 1.00 92.44 278 SER A CA 1
ATOM 2332 C C . SER A 1 278 ? -11.102 -2.864 35.236 1.00 92.44 278 SER A C 1
ATOM 2334 O O . SER A 1 278 ? -11.130 -1.748 34.719 1.00 92.44 278 SER A O 1
ATOM 2336 N N . PHE A 1 279 ? -11.094 -3.991 34.517 1.00 91.94 279 PHE A N 1
ATOM 2337 C CA . PHE A 1 279 ? -11.158 -4.026 33.057 1.00 91.94 279 PHE A CA 1
ATOM 2338 C C . PHE A 1 279 ? -12.506 -3.504 32.545 1.00 91.94 279 PHE A C 1
ATOM 2340 O O . PHE A 1 279 ? -12.557 -2.635 31.677 1.00 91.94 279 PHE A O 1
ATOM 2347 N N . TRP A 1 280 ? -13.615 -3.991 33.106 1.00 94.56 280 TRP A N 1
ATOM 2348 C CA . TRP A 1 280 ? -14.961 -3.620 32.654 1.00 94.56 280 TRP A CA 1
ATOM 2349 C C . TRP A 1 280 ? -15.354 -2.188 33.011 1.00 94.56 280 TRP A C 1
ATOM 2351 O O . TRP A 1 280 ? -16.095 -1.538 32.270 1.00 94.56 280 TRP A O 1
ATOM 2361 N N . GLU A 1 281 ? -14.845 -1.691 34.134 1.00 92.75 281 GLU A N 1
ATOM 2362 C CA . GLU A 1 281 ? -15.097 -0.343 34.642 1.00 92.75 281 GLU A CA 1
ATOM 2363 C C . GLU A 1 281 ? -14.020 0.664 34.226 1.00 92.75 281 GLU A C 1
ATOM 2365 O O . GLU A 1 281 ? -14.055 1.819 34.671 1.00 92.75 281 GLU A O 1
ATOM 2370 N N . MET A 1 282 ? -13.081 0.253 33.365 1.00 91.19 282 MET A N 1
ATOM 2371 C CA . MET A 1 282 ? -12.047 1.139 32.851 1.00 91.19 282 MET A CA 1
ATOM 2372 C C . MET A 1 282 ? -12.675 2.347 32.146 1.00 91.19 282 MET A C 1
ATOM 2374 O O . MET A 1 282 ? -13.760 2.279 31.552 1.00 91.19 282 MET A O 1
ATOM 2378 N N . LYS A 1 283 ? -11.976 3.476 32.219 1.00 92.38 283 LYS A N 1
ATOM 2379 C CA . LYS A 1 283 ? -12.369 4.731 31.581 1.00 92.38 283 LYS A CA 1
ATOM 2380 C C . LYS A 1 283 ? -11.223 5.233 30.724 1.00 92.38 283 LYS A C 1
ATOM 2382 O O . LYS A 1 283 ? -10.066 5.120 31.125 1.00 92.38 283 LYS A O 1
ATOM 2387 N N . ASP A 1 284 ? -11.556 5.826 29.586 1.00 88.94 284 ASP A N 1
ATOM 2388 C CA . ASP A 1 284 ? -10.573 6.577 28.811 1.00 88.94 284 ASP A CA 1
ATOM 2389 C C . ASP A 1 284 ? -10.146 7.865 29.546 1.00 88.94 284 ASP A C 1
ATOM 2391 O O . ASP A 1 284 ? -10.692 8.226 30.598 1.00 88.94 284 ASP A O 1
ATOM 2395 N N . LYS A 1 285 ? -9.187 8.613 28.987 1.00 87.62 285 LYS A N 1
ATOM 2396 C CA . LYS A 1 285 ? -8.734 9.876 29.600 1.00 87.62 285 LYS A CA 1
ATOM 2397 C C . LYS A 1 285 ? -9.816 10.963 29.668 1.00 87.62 285 LYS A C 1
ATOM 2399 O O . LYS A 1 285 ? -9.655 11.933 30.405 1.00 87.62 285 LYS A O 1
ATOM 2404 N N . ARG A 1 286 ? -10.913 10.826 28.918 1.00 86.06 286 ARG A N 1
ATOM 2405 C CA . ARG A 1 286 ? -12.080 11.726 28.945 1.00 86.06 286 ARG A CA 1
ATOM 2406 C C . ARG A 1 286 ? -13.147 11.260 29.943 1.00 86.06 286 ARG A C 1
ATOM 2408 O O . ARG A 1 286 ? -14.178 11.916 30.074 1.00 86.06 286 ARG A O 1
ATOM 2415 N N . GLY A 1 287 ? -12.915 10.152 30.648 1.00 89.81 287 GLY A N 1
ATOM 2416 C CA . GLY A 1 287 ? -13.868 9.550 31.576 1.00 89.81 287 GLY A CA 1
ATOM 2417 C C . GLY A 1 287 ? -14.941 8.688 30.903 1.00 89.81 287 GLY A C 1
ATOM 2418 O O . GLY A 1 287 ? -15.876 8.260 31.584 1.00 89.81 287 GLY A O 1
ATOM 2419 N N . GLY A 1 288 ? -14.829 8.432 29.597 1.00 89.56 288 GLY A N 1
ATOM 2420 C CA . GLY A 1 288 ? -15.740 7.589 28.834 1.00 89.56 288 GLY A CA 1
ATOM 2421 C C . GLY A 1 288 ? -15.583 6.119 29.207 1.00 89.56 288 GLY A C 1
ATOM 2422 O O . GLY A 1 288 ? -14.491 5.561 29.118 1.00 89.56 288 GLY A O 1
ATOM 2423 N N . SER A 1 289 ? -16.677 5.491 29.638 1.00 93.38 289 SER A N 1
ATOM 2424 C CA . SER A 1 289 ? -16.725 4.063 29.967 1.00 93.38 289 SER A CA 1
ATOM 2425 C C . SER A 1 289 ? -17.147 3.222 28.765 1.00 93.38 289 SER A C 1
ATOM 2427 O O . SER A 1 289 ? -17.752 3.723 27.816 1.00 93.38 289 SER A O 1
ATOM 2429 N N . LEU A 1 290 ? -16.906 1.911 28.826 1.00 93.38 290 LEU A N 1
ATOM 2430 C CA . LEU A 1 290 ? -17.319 0.981 27.773 1.00 93.38 290 LEU A CA 1
ATOM 2431 C C . LEU A 1 290 ? -18.836 1.021 27.509 1.00 93.38 290 LEU A C 1
ATOM 2433 O O . LEU A 1 290 ? -19.273 0.986 26.358 1.00 93.38 290 LEU A O 1
ATOM 2437 N N . LEU A 1 291 ? -19.638 1.181 28.569 1.00 93.25 291 LEU A N 1
ATOM 2438 C CA . LEU A 1 291 ? -21.084 1.370 28.450 1.00 93.25 291 LEU A CA 1
ATOM 2439 C C . LEU A 1 291 ? -21.431 2.656 27.687 1.00 93.25 291 LEU A C 1
ATOM 2441 O O . LEU A 1 291 ? -22.326 2.642 26.843 1.00 93.25 291 LEU A O 1
ATOM 2445 N N . LEU A 1 292 ? -20.715 3.755 27.951 1.00 90.31 292 LEU A N 1
ATOM 2446 C CA . LEU A 1 292 ? -20.922 5.006 27.224 1.00 90.31 292 LEU A CA 1
ATOM 2447 C C . LEU A 1 292 ? -20.633 4.814 25.732 1.00 90.31 292 LEU A C 1
ATOM 2449 O O . LEU A 1 292 ? -21.445 5.223 24.909 1.00 90.31 292 LEU A O 1
ATOM 2453 N N . TYR A 1 293 ? -19.544 4.131 25.376 1.00 89.50 293 TYR A N 1
ATOM 2454 C CA . TYR A 1 293 ? -19.201 3.841 23.980 1.00 89.50 293 TYR A CA 1
ATOM 2455 C C . TYR A 1 293 ? -20.247 2.971 23.264 1.00 89.50 293 TYR A C 1
ATOM 2457 O O . TYR A 1 293 ? -20.560 3.228 22.101 1.00 89.50 293 TYR A O 1
ATOM 2465 N N . ALA A 1 294 ? -20.861 2.007 23.958 1.00 90.19 294 ALA A N 1
ATOM 2466 C CA . ALA A 1 294 ? -21.944 1.193 23.396 1.00 90.19 294 ALA A CA 1
ATOM 2467 C C . ALA A 1 294 ? -23.201 2.012 23.045 1.00 90.19 294 ALA A C 1
ATOM 2469 O O . ALA A 1 294 ? -23.925 1.668 22.101 1.00 90.19 294 ALA A O 1
ATOM 2470 N N . ILE A 1 295 ? -23.443 3.098 23.784 1.00 88.50 295 ILE A N 1
ATOM 2471 C CA . ILE A 1 295 ? -24.619 3.966 23.637 1.00 88.50 295 ILE A CA 1
ATOM 2472 C C . ILE A 1 295 ? -24.346 5.131 22.683 1.00 88.50 295 ILE A C 1
ATOM 2474 O O . ILE A 1 295 ? -25.213 5.477 21.884 1.00 88.50 295 ILE A O 1
ATOM 2478 N N . TRP A 1 296 ? -23.158 5.733 22.758 1.00 84.12 296 TRP A N 1
ATOM 2479 C CA . TRP A 1 296 ? -22.832 6.997 22.092 1.00 84.12 296 TRP A CA 1
ATOM 2480 C C . TRP A 1 296 ? -22.533 6.853 20.596 1.00 84.12 296 TRP A C 1
ATOM 2482 O O . TRP A 1 296 ? -22.506 7.839 19.862 1.00 84.12 296 TRP A O 1
ATOM 2492 N N . ASN A 1 297 ? -22.336 5.632 20.110 1.00 79.75 297 ASN A N 1
ATOM 2493 C CA . ASN A 1 297 ? -22.203 5.395 18.683 1.00 79.75 297 ASN A CA 1
ATOM 2494 C C . ASN A 1 297 ? -23.500 5.809 17.954 1.00 79.75 297 ASN A C 1
ATOM 2496 O O . ASN A 1 297 ? -24.568 5.233 18.173 1.00 79.75 297 ASN A O 1
ATOM 2500 N N . SER A 1 298 ? -23.378 6.819 17.085 1.00 71.88 298 SER A N 1
ATOM 2501 C CA . SER A 1 298 ? -24.478 7.496 16.382 1.00 71.88 298 SER A CA 1
ATOM 2502 C C . SER A 1 298 ? -25.216 6.618 15.373 1.00 71.88 298 SER A C 1
ATOM 2504 O O . SER A 1 298 ? -26.263 7.013 14.857 1.00 71.88 298 SER A O 1
ATOM 2506 N N . ARG A 1 299 ? -24.685 5.431 15.078 1.00 75.19 299 ARG A N 1
ATOM 2507 C CA . ARG A 1 299 ? -25.319 4.471 14.181 1.00 75.19 299 ARG A CA 1
ATOM 2508 C C . ARG A 1 299 ? -26.464 3.739 14.878 1.00 75.19 299 ARG A C 1
ATOM 2510 O O . ARG A 1 299 ? -26.506 3.614 16.105 1.00 75.19 299 ARG A O 1
ATOM 2517 N N . HIS A 1 300 ? -27.382 3.212 14.069 1.00 70.56 300 HIS A N 1
ATOM 2518 C CA . HIS A 1 300 ? -28.486 2.369 14.527 1.00 70.56 300 HIS A CA 1
ATOM 2519 C C . HIS A 1 300 ? -27.963 1.132 15.301 1.00 70.56 300 HIS A C 1
ATOM 2521 O O . HIS A 1 300 ? -26.780 0.813 15.238 1.00 70.56 300 HIS A O 1
ATOM 2527 N N . TYR A 1 301 ? -28.839 0.438 16.041 1.00 83.94 301 TYR A N 1
ATOM 2528 C CA . TYR A 1 301 ? -28.544 -0.796 16.808 1.00 83.94 301 TYR A CA 1
ATOM 2529 C C . TYR A 1 301 ? -27.913 -0.661 18.208 1.00 83.94 301 TYR A C 1
ATOM 2531 O O . TYR A 1 301 ? -27.350 -1.626 18.731 1.00 83.94 301 TYR A O 1
ATOM 2539 N N . CYS A 1 302 ? -28.126 0.465 18.899 1.00 87.56 302 CYS A N 1
ATOM 2540 C CA . CYS A 1 302 ? -27.769 0.614 20.321 1.00 87.56 302 CYS A CA 1
ATOM 2541 C C . CYS A 1 302 ? -28.250 -0.572 21.191 1.00 87.56 302 CYS A C 1
ATOM 2543 O O . CYS A 1 302 ? -27.477 -1.141 21.959 1.00 87.56 302 CYS A O 1
ATOM 2545 N N . THR A 1 303 ? -29.490 -1.040 21.003 1.00 87.69 303 THR A N 1
ATOM 2546 C CA . THR A 1 303 ? -30.033 -2.191 21.746 1.00 87.69 303 THR A CA 1
ATOM 2547 C C . THR A 1 303 ? -29.250 -3.486 21.510 1.00 87.69 303 THR A C 1
ATOM 2549 O O . THR A 1 303 ? -29.076 -4.264 22.445 1.00 87.69 303 THR A O 1
ATOM 2552 N N . ALA A 1 304 ? -28.773 -3.738 20.286 1.00 89.94 304 ALA A N 1
ATOM 2553 C CA . ALA A 1 304 ? -28.001 -4.943 19.979 1.00 89.94 304 ALA A CA 1
ATOM 2554 C C . ALA A 1 304 ? -26.621 -4.896 20.648 1.00 89.94 304 ALA A C 1
ATOM 2556 O O . ALA A 1 304 ? -26.213 -5.872 21.276 1.00 89.94 304 ALA A O 1
ATOM 2557 N N . ARG A 1 305 ? -25.954 -3.735 20.599 1.00 92.12 305 ARG A N 1
ATOM 2558 C CA . ARG A 1 305 ? -24.691 -3.499 21.309 1.00 92.12 305 ARG A CA 1
ATOM 2559 C C . ARG A 1 305 ? -24.848 -3.679 22.816 1.00 92.12 305 ARG A C 1
ATOM 2561 O O . ARG A 1 305 ? -24.085 -4.423 23.417 1.00 92.12 305 ARG A O 1
ATOM 2568 N N . LEU A 1 306 ? -25.874 -3.083 23.420 1.00 92.75 306 LEU A N 1
ATOM 2569 C CA . LEU A 1 306 ? -26.135 -3.231 24.855 1.00 92.75 306 LEU A CA 1
ATOM 2570 C C . LEU A 1 306 ? -26.419 -4.681 25.257 1.00 92.75 306 LEU A C 1
ATOM 2572 O O . LEU A 1 306 ? -25.912 -5.134 26.280 1.00 92.75 306 LEU A O 1
ATOM 2576 N N . LYS A 1 307 ? -27.182 -5.429 24.448 1.00 94.19 307 LYS A N 1
ATOM 2577 C CA . LYS A 1 307 ? -27.407 -6.865 24.677 1.00 94.19 307 LYS A CA 1
ATOM 2578 C C . LYS A 1 307 ? -26.105 -7.661 24.604 1.00 94.19 307 LYS A C 1
ATOM 2580 O O . LYS A 1 307 ? -25.894 -8.527 25.447 1.00 94.19 307 LYS A O 1
ATOM 2585 N N . MET A 1 308 ? -25.246 -7.362 23.628 1.00 96.19 308 MET A N 1
ATOM 2586 C CA . MET A 1 308 ? -23.948 -8.024 23.503 1.00 96.19 308 MET A CA 1
ATOM 2587 C C . MET A 1 308 ? -23.047 -7.701 24.697 1.00 96.19 308 MET A C 1
ATOM 2589 O O . MET A 1 308 ? -22.510 -8.609 25.317 1.00 96.19 308 MET A O 1
ATOM 2593 N N . LEU A 1 309 ? -22.951 -6.427 25.082 1.00 95.25 309 LEU A N 1
ATOM 2594 C CA . LEU A 1 309 ? -22.163 -6.006 26.237 1.00 95.25 309 LEU A CA 1
ATOM 2595 C C . LEU A 1 309 ? -22.648 -6.681 27.528 1.00 95.25 309 LEU A C 1
ATOM 2597 O O . LEU A 1 309 ? -21.841 -7.253 28.254 1.00 95.25 309 LEU A O 1
ATOM 2601 N N . LYS A 1 310 ? -23.966 -6.686 27.773 1.00 96.31 310 LYS A N 1
ATOM 2602 C CA . LYS A 1 310 ? -24.575 -7.330 28.946 1.00 96.31 310 LYS A CA 1
ATOM 2603 C C . LYS A 1 310 ? -24.320 -8.841 28.998 1.00 96.31 310 LYS A C 1
ATOM 2605 O O . LYS A 1 310 ? -24.235 -9.403 30.080 1.00 96.31 310 LYS A O 1
ATOM 2610 N N . ARG A 1 311 ? -24.211 -9.510 27.847 1.00 97.12 311 ARG A N 1
ATOM 2611 C CA . ARG A 1 311 ? -23.952 -10.957 27.788 1.00 97.12 311 ARG A CA 1
ATOM 2612 C C . ARG A 1 311 ? -22.564 -11.332 28.319 1.00 97.12 311 ARG A C 1
ATOM 2614 O O . ARG A 1 311 ? -22.415 -12.424 28.852 1.00 97.12 311 ARG A O 1
ATOM 2621 N N . TYR A 1 312 ? -21.576 -10.460 28.132 1.00 96.25 312 TYR A N 1
ATOM 2622 C CA . TYR A 1 312 ? -20.170 -10.736 28.444 1.00 96.25 312 TYR A CA 1
ATOM 2623 C C . TYR A 1 312 ? -19.680 -10.070 29.733 1.00 96.25 312 TYR A C 1
ATOM 2625 O O . TYR A 1 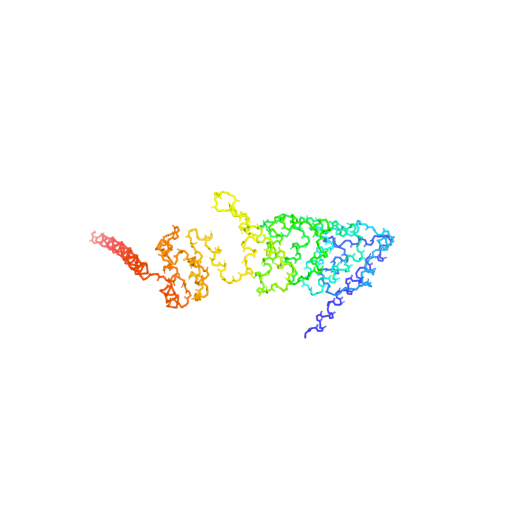312 ? -18.785 -10.595 30.388 1.00 96.25 312 TYR A O 1
ATOM 2633 N N . MET A 1 313 ? -20.243 -8.915 30.089 1.00 96.62 313 MET A N 1
ATOM 2634 C CA . MET A 1 313 ? -19.857 -8.160 31.278 1.00 96.62 313 MET A CA 1
ATOM 2635 C C . MET A 1 313 ? -20.513 -8.752 32.540 1.00 96.62 313 MET A C 1
ATOM 2637 O O . MET A 1 313 ? -21.717 -9.013 32.514 1.00 96.62 313 MET A O 1
ATOM 2641 N N . PRO A 1 314 ? -19.783 -8.900 33.664 1.00 97.06 314 PRO A N 1
ATOM 2642 C CA . PRO A 1 314 ? -20.374 -9.267 34.949 1.00 97.06 314 PRO A CA 1
ATOM 2643 C C . PRO A 1 314 ? -21.528 -8.331 35.344 1.00 97.06 314 PRO A C 1
ATOM 2645 O O . PRO A 1 314 ? -21.413 -7.109 35.219 1.00 97.06 314 PRO A O 1
ATOM 2648 N N . GLU A 1 315 ? -22.633 -8.896 35.849 1.00 96.69 315 GLU A N 1
ATOM 2649 C CA . GLU A 1 315 ? -23.862 -8.133 36.139 1.00 96.69 315 GLU A CA 1
ATOM 2650 C C . GLU A 1 315 ? -23.605 -6.986 37.132 1.00 96.69 315 GLU A C 1
ATOM 2652 O O . GLU A 1 315 ? -24.136 -5.894 36.947 1.00 96.69 315 GLU A O 1
ATOM 2657 N N . GLU A 1 316 ? -22.741 -7.182 38.133 1.00 95.50 316 GLU A N 1
ATOM 2658 C CA . GLU A 1 316 ? -22.389 -6.141 39.110 1.00 95.50 316 GLU A CA 1
ATOM 2659 C C . GLU A 1 316 ? -21.723 -4.919 38.453 1.00 95.50 316 GLU A C 1
ATOM 2661 O O . GLU A 1 316 ? -22.167 -3.785 38.663 1.00 95.50 316 GLU A O 1
ATOM 2666 N N . SER A 1 317 ? -20.713 -5.133 37.599 1.00 95.38 317 SER A N 1
ATOM 2667 C CA . SER A 1 317 ? -20.055 -4.051 36.851 1.00 95.38 317 SER A CA 1
ATOM 2668 C C . SER A 1 317 ? -21.019 -3.378 35.872 1.00 95.38 317 SER A C 1
ATOM 2670 O O . SER A 1 317 ? -21.020 -2.149 35.755 1.00 95.38 317 SER A O 1
ATOM 2672 N N . PHE A 1 318 ? -21.899 -4.148 35.222 1.00 95.00 318 PHE A N 1
ATOM 2673 C CA . PHE A 1 318 ? -22.911 -3.593 34.322 1.00 95.00 318 PHE A CA 1
ATOM 2674 C C . PHE A 1 318 ? -23.889 -2.671 35.066 1.00 95.00 318 PHE A C 1
ATOM 2676 O O . PHE A 1 318 ? -24.085 -1.524 34.658 1.00 95.00 318 PHE A O 1
ATOM 2683 N N . GLN A 1 319 ? -24.456 -3.123 36.190 1.00 93.69 319 GLN A N 1
ATOM 2684 C CA . GLN A 1 319 ? -25.371 -2.323 37.015 1.00 93.69 319 GLN A CA 1
ATOM 2685 C C . GLN A 1 319 ? -24.697 -1.055 37.546 1.00 93.69 319 GLN A C 1
ATOM 2687 O O . GLN A 1 319 ? -25.271 0.036 37.478 1.00 93.69 319 GLN A O 1
ATOM 2692 N N . LYS A 1 320 ? -23.446 -1.162 38.006 1.00 92.81 320 LYS A N 1
ATOM 2693 C CA . LYS A 1 320 ? -22.669 -0.012 38.477 1.00 92.81 320 LYS A CA 1
ATOM 2694 C C . LYS A 1 320 ? -22.478 1.038 37.380 1.00 92.81 320 LYS A C 1
ATOM 2696 O O . LYS A 1 320 ? -22.692 2.226 37.627 1.00 92.81 320 LYS A O 1
ATOM 2701 N N . LEU A 1 321 ? -22.130 0.620 36.160 1.00 89.75 321 LEU A N 1
ATOM 2702 C CA . LEU A 1 321 ? -21.994 1.532 35.021 1.00 89.75 321 LEU A CA 1
ATOM 2703 C C . LEU A 1 321 ? -23.331 2.174 34.623 1.00 89.75 321 LEU A C 1
ATOM 2705 O O . LEU A 1 321 ? -23.344 3.358 34.284 1.00 89.75 321 LEU A O 1
ATOM 2709 N N . VAL A 1 322 ? -24.449 1.444 34.705 1.00 89.88 322 VAL A N 1
ATOM 2710 C CA . VAL A 1 322 ? -25.796 1.991 34.454 1.00 89.88 322 VAL A CA 1
ATOM 2711 C C . VAL A 1 322 ? -26.145 3.080 35.468 1.00 89.88 322 VAL A C 1
ATOM 2713 O O . VAL A 1 322 ? -26.579 4.161 35.069 1.00 89.88 322 VAL A O 1
ATOM 2716 N N . VAL A 1 323 ? -25.909 2.850 36.763 1.00 91.06 323 VAL A N 1
ATOM 2717 C CA . VAL A 1 323 ? -26.144 3.863 37.808 1.00 91.06 323 VAL A CA 1
ATOM 2718 C C . VAL A 1 323 ? -25.288 5.108 37.562 1.00 91.06 323 VAL A C 1
ATOM 2720 O O . VAL A 1 323 ? -25.801 6.226 37.607 1.00 91.06 323 VAL A O 1
ATOM 2723 N N . LEU A 1 324 ? -24.002 4.934 37.237 1.00 84.75 324 LEU A N 1
ATOM 2724 C CA . LEU A 1 324 ? -23.104 6.049 36.920 1.00 84.75 324 LEU A CA 1
ATOM 2725 C C . LEU A 1 324 ? -23.561 6.837 35.686 1.00 84.75 324 LEU A C 1
ATOM 2727 O O . LEU A 1 324 ? -23.490 8.066 35.690 1.00 84.75 324 LEU A O 1
ATOM 2731 N N . LEU A 1 325 ? -24.054 6.154 34.651 1.00 83.62 325 LEU A N 1
ATOM 2732 C CA . LEU A 1 325 ? -24.601 6.797 33.459 1.00 83.62 325 LEU A CA 1
ATOM 2733 C C . LEU A 1 325 ? -25.868 7.600 33.784 1.00 83.62 325 LEU A C 1
ATOM 2735 O O . LEU A 1 325 ? -25.992 8.737 33.338 1.00 83.62 325 LEU A O 1
ATOM 2739 N N . LEU A 1 326 ? -26.784 7.048 34.586 1.00 81.62 326 LEU A N 1
ATOM 2740 C CA . LEU A 1 326 ? -27.998 7.752 35.013 1.00 81.62 326 LEU A CA 1
ATOM 2741 C C . LEU A 1 326 ? -27.665 9.007 35.827 1.00 81.62 326 LEU A C 1
ATOM 2743 O O . LEU A 1 326 ? -28.250 10.063 35.586 1.00 81.62 326 LEU A O 1
ATOM 2747 N N . LEU A 1 327 ? -26.690 8.918 36.736 1.00 83.88 327 LEU A N 1
ATOM 2748 C CA . LEU A 1 327 ? -26.189 10.073 37.484 1.00 83.88 327 LEU A CA 1
ATOM 2749 C C . LEU A 1 327 ? -25.555 11.114 36.554 1.00 83.88 327 LEU A C 1
ATOM 2751 O O . LEU A 1 327 ? -25.842 12.302 36.685 1.00 83.88 327 LEU A O 1
ATOM 2755 N N . PHE A 1 328 ? -24.748 10.687 35.578 1.00 79.81 328 PHE A N 1
ATOM 2756 C CA . PHE A 1 328 ? -24.167 11.583 34.575 1.00 79.81 328 PHE A CA 1
ATOM 2757 C C . PHE A 1 328 ? -25.253 12.303 33.761 1.00 79.81 328 PHE A C 1
ATOM 2759 O O . PHE A 1 328 ? -25.204 13.526 33.618 1.00 79.81 328 PHE A O 1
ATOM 2766 N N . CYS A 1 329 ? -26.271 11.578 33.290 1.00 76.44 329 CYS A N 1
ATOM 2767 C CA . CYS A 1 329 ? -27.411 12.150 32.576 1.00 76.44 329 CYS A CA 1
ATOM 2768 C C . CYS A 1 329 ? -28.209 13.129 33.448 1.00 76.44 329 CYS A C 1
ATOM 2770 O O . CYS A 1 329 ? -28.561 14.206 32.970 1.00 76.44 329 CYS A O 1
ATOM 2772 N N . ALA A 1 330 ? -28.455 12.801 34.721 1.00 81.19 330 ALA A N 1
ATOM 2773 C CA . ALA A 1 330 ? -29.142 13.689 35.656 1.00 81.19 330 ALA A CA 1
ATOM 2774 C C . ALA A 1 330 ? -28.350 14.986 35.891 1.00 81.19 330 ALA A C 1
ATOM 2776 O O . ALA A 1 330 ? -28.908 16.078 35.782 1.00 81.19 330 ALA A O 1
ATOM 2777 N N . CYS A 1 331 ? -27.038 14.890 36.123 1.00 81.62 331 CYS A N 1
ATOM 2778 C CA . CYS A 1 331 ? -26.157 16.050 36.274 1.00 81.62 331 CYS A CA 1
ATOM 2779 C C . CYS A 1 331 ? -26.114 16.913 35.004 1.00 81.62 331 CYS A C 1
ATOM 2781 O O . CYS A 1 331 ? -26.219 18.139 35.082 1.00 81.62 331 CYS A O 1
ATOM 2783 N N . HIS A 1 332 ? -26.001 16.291 33.827 1.00 75.75 332 HIS A N 1
ATOM 2784 C CA . HIS A 1 332 ? -25.994 17.011 32.555 1.00 75.75 332 HIS A CA 1
ATOM 2785 C C . HIS A 1 332 ? -27.344 17.694 32.286 1.00 75.75 332 HIS A C 1
ATOM 2787 O O . HIS A 1 332 ? -27.377 18.832 31.815 1.00 75.75 332 HIS A O 1
ATOM 2793 N N . PHE A 1 333 ? -28.459 17.038 32.617 1.00 79.56 333 PHE A N 1
ATOM 2794 C CA . PHE A 1 333 ? -29.795 17.620 32.518 1.00 79.56 333 PHE A CA 1
ATOM 2795 C C . PHE A 1 333 ? -29.949 18.831 33.444 1.00 79.56 333 PHE A C 1
ATOM 2797 O O . PHE A 1 333 ? -30.367 19.893 32.985 1.00 79.56 333 PHE A O 1
ATOM 2804 N N . LEU A 1 334 ? -29.537 18.715 34.712 1.00 85.75 334 LEU A N 1
ATOM 2805 C CA . LEU A 1 334 ? -29.555 19.825 35.671 1.00 85.75 334 LEU A CA 1
ATOM 2806 C C . LEU A 1 334 ? -28.678 21.002 35.215 1.00 85.75 334 LEU A C 1
ATOM 2808 O O . LEU A 1 334 ? -29.087 22.150 35.366 1.00 85.75 334 LEU A O 1
ATOM 2812 N N . SER A 1 335 ? -27.519 20.736 34.604 1.00 80.88 335 SER A N 1
ATOM 2813 C CA . SER A 1 335 ? -26.632 21.769 34.046 1.00 80.88 335 SER A CA 1
ATOM 2814 C C . SER A 1 335 ? -27.256 22.505 32.852 1.00 80.88 335 SER A C 1
ATOM 2816 O O . SER A 1 335 ? -27.248 23.738 32.804 1.00 80.88 335 SER A O 1
ATOM 2818 N N . ILE A 1 336 ? -27.868 21.771 31.909 1.00 78.50 336 ILE A N 1
ATOM 2819 C CA . ILE A 1 336 ? -28.627 22.377 30.802 1.00 78.50 336 ILE A CA 1
ATOM 2820 C C . ILE A 1 336 ? -29.767 23.232 31.363 1.00 78.50 336 ILE A C 1
ATOM 2822 O O . ILE A 1 336 ? -29.964 24.363 30.915 1.00 78.50 336 ILE A O 1
ATOM 2826 N N . PHE A 1 337 ? -30.500 22.705 32.346 1.00 82.88 337 PHE A N 1
ATOM 2827 C CA . PHE A 1 337 ? -31.625 23.392 32.966 1.00 82.88 337 PHE A CA 1
ATOM 2828 C C . PHE A 1 337 ? -31.164 24.688 33.644 1.00 82.88 337 PHE A C 1
ATOM 2830 O O . PHE A 1 337 ? -31.682 25.754 33.331 1.00 82.88 337 PHE A O 1
ATOM 2837 N N . ASP A 1 338 ? -30.121 24.654 34.474 1.00 86.06 338 ASP A N 1
ATOM 2838 C CA . ASP A 1 338 ? -29.548 25.854 35.098 1.00 86.06 338 ASP A CA 1
ATOM 2839 C C . ASP A 1 338 ? -29.108 26.901 34.054 1.00 86.06 338 ASP A C 1
ATOM 2841 O O . ASP A 1 338 ? -29.438 28.086 34.168 1.00 86.06 338 ASP A O 1
ATOM 2845 N N . SER A 1 339 ? -28.453 26.471 32.970 1.00 81.94 339 SER A N 1
ATOM 2846 C CA . SER A 1 339 ? -28.054 27.359 31.868 1.00 81.94 339 SER A CA 1
ATOM 2847 C C . SER A 1 339 ? -29.263 27.988 31.151 1.00 81.94 339 SER A C 1
ATOM 2849 O O . SER A 1 339 ? -29.276 29.190 30.850 1.00 81.94 339 SER A O 1
ATOM 2851 N N . PHE A 1 340 ? -30.334 27.217 30.948 1.00 81.38 340 PHE A N 1
ATOM 2852 C CA . PHE A 1 340 ? -31.602 27.694 30.392 1.00 81.38 340 PHE A CA 1
ATOM 2853 C C . PHE A 1 340 ? -32.309 28.706 31.316 1.00 81.38 340 PHE A C 1
ATOM 2855 O O . PHE A 1 340 ? -32.836 29.724 30.859 1.00 81.38 340 PHE A O 1
ATOM 2862 N N . PHE A 1 341 ? -32.286 28.504 32.635 1.00 81.06 341 PHE A N 1
ATOM 2863 C CA . PHE A 1 341 ? -32.856 29.469 33.584 1.00 81.06 341 PHE A CA 1
ATOM 2864 C C . PHE A 1 341 ? -32.025 30.751 33.684 1.00 81.06 341 PHE A C 1
ATOM 2866 O O . PHE A 1 341 ? -32.590 31.852 33.735 1.00 81.06 341 PHE A O 1
ATOM 2873 N N . LYS A 1 342 ? -30.692 30.645 33.645 1.00 83.50 342 LYS A N 1
ATOM 2874 C CA . LYS A 1 342 ? -29.777 31.800 33.632 1.00 83.50 342 LYS A CA 1
ATOM 2875 C C . LYS A 1 342 ? -29.929 32.655 32.374 1.00 83.50 342 LYS A C 1
ATOM 2877 O O . LYS A 1 342 ? -29.881 33.884 32.451 1.00 83.50 342 LYS A O 1
ATOM 2882 N N . THR A 1 343 ? -30.136 32.038 31.214 1.00 81.75 343 THR A N 1
ATOM 2883 C CA . THR A 1 343 ? -30.384 32.769 29.958 1.00 81.75 343 THR A CA 1
ATOM 2884 C C . THR A 1 343 ? -31.745 33.469 29.974 1.00 81.75 343 THR A C 1
ATOM 2886 O O . THR A 1 343 ? -31.815 34.665 29.681 1.00 81.75 343 THR A O 1
ATOM 2889 N N . ASN A 1 344 ? -32.800 32.802 30.449 1.00 76.81 344 ASN A N 1
ATOM 2890 C CA . ASN A 1 344 ? -34.133 33.403 30.571 1.00 76.81 344 ASN A CA 1
ATOM 2891 C C . ASN A 1 344 ? -34.209 34.547 31.595 1.00 76.81 344 ASN A C 1
ATOM 2893 O O . ASN A 1 344 ? -34.878 35.553 31.355 1.00 76.81 344 ASN A O 1
ATOM 2897 N N . THR A 1 345 ? -33.511 34.441 32.729 1.00 77.88 345 THR A N 1
ATOM 2898 C CA . THR A 1 345 ? -33.432 35.538 33.713 1.00 77.88 345 THR A CA 1
ATOM 2899 C C . THR A 1 345 ? -32.655 36.736 33.171 1.00 77.88 345 THR A C 1
ATOM 2901 O O . THR A 1 345 ? -33.107 37.872 33.330 1.00 77.88 345 THR A O 1
ATOM 2904 N N . LYS A 1 346 ? -31.546 36.517 32.447 1.00 76.31 346 LYS A N 1
ATOM 2905 C CA . LYS A 1 346 ? -30.843 37.600 31.733 1.00 76.31 346 LYS A CA 1
ATOM 2906 C C . LYS A 1 346 ? -31.743 38.288 30.705 1.00 76.31 346 LYS A C 1
ATOM 2908 O O . LYS A 1 346 ? -31.747 39.517 30.639 1.00 76.31 346 LYS A O 1
ATOM 2913 N N . GLN A 1 347 ? -32.536 37.529 29.950 1.00 72.62 347 GLN A N 1
ATOM 2914 C CA . GLN A 1 347 ? -33.454 38.087 28.957 1.00 72.62 347 GLN A CA 1
ATOM 2915 C C . GLN A 1 347 ? -34.597 38.881 29.607 1.00 72.62 347 GLN A C 1
ATOM 2917 O O . GLN A 1 347 ? -34.847 40.013 29.197 1.00 72.62 347 GLN A O 1
ATOM 2922 N N . LYS A 1 348 ? -35.200 38.376 30.695 1.00 74.50 348 LYS A N 1
ATOM 2923 C CA . LYS A 1 348 ? -36.191 39.129 31.491 1.00 74.50 348 LYS A CA 1
ATOM 2924 C C . LYS A 1 348 ? -35.618 40.441 32.039 1.00 74.50 348 LYS A C 1
ATOM 2926 O O . LYS A 1 348 ? -36.274 41.475 31.938 1.00 74.50 348 LYS A O 1
ATOM 2931 N N . ASN A 1 349 ? -34.385 40.428 32.550 1.00 80.75 349 ASN A N 1
ATOM 2932 C CA . ASN A 1 349 ? -33.723 41.630 33.068 1.00 80.75 349 ASN A CA 1
ATOM 2933 C C . ASN A 1 349 ? -33.386 42.644 31.961 1.00 80.75 349 ASN A C 1
ATOM 2935 O O . ASN A 1 349 ? -33.476 43.852 32.192 1.00 80.75 349 ASN A O 1
ATOM 2939 N N . LYS A 1 350 ? -33.040 42.177 30.754 1.00 79.19 350 LYS A N 1
ATOM 2940 C CA . LYS A 1 350 ? -32.828 43.041 29.583 1.00 79.19 350 LYS A CA 1
ATOM 2941 C C . LYS A 1 350 ? -34.131 43.722 29.154 1.00 79.19 350 LYS A C 1
ATOM 2943 O O . LYS A 1 350 ? -34.163 44.946 29.062 1.00 79.19 350 LYS A O 1
ATOM 2948 N N . THR A 1 351 ? -35.220 42.966 29.011 1.00 77.00 351 THR A N 1
ATOM 2949 C CA . THR A 1 351 ? -36.540 43.518 28.662 1.00 77.00 351 THR A CA 1
ATOM 2950 C C . THR A 1 351 ? -37.074 44.467 29.742 1.00 77.00 351 THR A C 1
ATOM 2952 O O . THR A 1 351 ? -37.680 45.485 29.417 1.00 77.00 351 THR A O 1
ATOM 2955 N N . ALA A 1 352 ? -36.829 44.187 31.028 1.00 77.38 352 ALA A N 1
ATOM 2956 C CA . ALA A 1 352 ? -37.194 45.094 32.119 1.00 77.38 352 ALA A CA 1
ATOM 2957 C C . ALA A 1 352 ? -36.421 46.425 32.053 1.00 77.38 352 ALA A C 1
ATOM 2959 O O . ALA A 1 352 ? -37.020 47.485 32.235 1.00 77.38 352 ALA A O 1
ATOM 2960 N N . ARG A 1 353 ? -35.117 46.394 31.735 1.00 76.31 353 ARG A N 1
ATOM 2961 C CA . ARG A 1 353 ? -34.312 47.610 31.517 1.00 76.31 353 ARG A CA 1
ATOM 2962 C C . ARG A 1 353 ? -34.782 48.405 30.300 1.00 76.31 353 ARG A C 1
ATOM 2964 O O . ARG A 1 353 ? -34.931 49.615 30.412 1.00 76.31 353 ARG A O 1
ATOM 2971 N N . GLU A 1 354 ? -35.063 47.748 29.177 1.00 80.81 354 GLU A N 1
ATOM 2972 C CA . GLU A 1 354 ? -35.578 48.407 27.966 1.00 80.81 354 GLU A CA 1
ATOM 2973 C C . GLU A 1 354 ? -36.942 49.068 28.223 1.00 80.81 354 GLU A C 1
ATOM 2975 O O . GLU A 1 354 ? -37.131 50.235 27.886 1.00 80.81 354 GLU A O 1
ATOM 2980 N N . LYS A 1 355 ? -37.859 48.388 28.927 1.00 80.62 355 LYS A N 1
ATOM 2981 C CA . LYS A 1 355 ? -39.141 48.979 29.350 1.00 80.62 355 LYS A CA 1
ATOM 2982 C C . LYS A 1 355 ? -38.954 50.167 30.297 1.00 80.62 355 LYS A C 1
ATOM 2984 O O . LYS A 1 355 ? -39.641 51.170 30.138 1.00 80.62 355 LYS A O 1
ATOM 2989 N N . ALA A 1 356 ? -38.017 50.095 31.244 1.00 80.06 356 ALA A N 1
ATOM 2990 C CA . ALA A 1 356 ? -37.723 51.209 32.147 1.00 80.06 356 ALA A CA 1
ATOM 2991 C C . ALA A 1 356 ? -37.145 52.432 31.408 1.00 80.06 356 ALA A C 1
ATOM 2993 O O . ALA A 1 356 ? -37.472 53.565 31.760 1.00 80.06 356 ALA A O 1
ATOM 2994 N N . VAL A 1 357 ? -36.326 52.218 30.371 1.00 83.56 357 VAL A N 1
ATOM 2995 C CA . VAL A 1 357 ? -35.815 53.293 29.502 1.00 83.56 357 VAL A CA 1
ATOM 2996 C C . VAL A 1 357 ? -36.951 53.937 28.703 1.00 83.56 357 VAL A C 1
ATOM 2998 O O . VAL A 1 357 ? -37.042 55.161 28.680 1.00 83.56 357 VAL A O 1
ATOM 3001 N N . VAL A 1 358 ? -37.855 53.141 28.120 1.00 81.19 358 VAL A N 1
ATOM 3002 C CA . VAL A 1 358 ? -39.027 53.660 27.389 1.00 81.19 358 VAL A CA 1
ATOM 3003 C C . VAL A 1 358 ? -39.965 54.438 28.315 1.00 81.19 358 VAL A C 1
ATOM 3005 O O . VAL A 1 358 ? -40.384 55.533 27.961 1.00 81.19 358 VAL A O 1
ATOM 3008 N N . ILE A 1 359 ? -40.249 53.932 29.521 1.00 82.31 359 ILE A N 1
ATOM 3009 C CA . ILE A 1 359 ? -41.085 54.642 30.503 1.00 82.31 359 ILE A CA 1
ATOM 3010 C C . ILE A 1 359 ? -40.436 55.970 30.918 1.00 82.31 359 ILE A C 1
ATOM 3012 O O . ILE A 1 359 ? -41.119 56.989 30.929 1.00 82.31 359 ILE A O 1
ATOM 3016 N N . ARG A 1 360 ? -39.121 56.005 31.195 1.00 82.56 360 ARG A N 1
ATOM 3017 C CA . ARG A 1 360 ? -38.413 57.270 31.485 1.00 82.56 360 ARG A CA 1
ATOM 3018 C C . ARG A 1 360 ? -38.480 58.253 30.319 1.00 82.56 360 ARG A C 1
ATOM 3020 O O . ARG A 1 360 ? -38.681 59.438 30.552 1.00 82.56 360 ARG A O 1
ATOM 3027 N N . PHE A 1 361 ? -38.326 57.768 29.088 1.00 79.88 361 PHE A N 1
ATOM 3028 C CA . PHE A 1 361 ? -38.433 58.599 27.891 1.00 79.88 361 PHE A CA 1
ATOM 3029 C C . PHE A 1 361 ? -39.843 59.190 27.728 1.00 79.88 361 PHE A C 1
ATOM 3031 O O . PHE A 1 361 ? -39.976 60.386 27.479 1.00 79.88 361 PHE A O 1
ATOM 3038 N N . LEU A 1 362 ? -40.893 58.388 27.929 1.00 75.75 362 LEU A N 1
ATOM 3039 C CA . LEU A 1 362 ? -42.281 58.857 27.860 1.00 75.75 362 LEU A CA 1
ATOM 3040 C C . LEU A 1 362 ? -42.601 59.882 28.959 1.00 75.75 362 LEU A C 1
ATOM 3042 O O . LEU A 1 362 ? -43.129 60.943 28.648 1.00 75.75 362 LEU A O 1
ATOM 3046 N N . LEU A 1 363 ? -42.190 59.632 30.206 1.00 78.56 363 LEU A N 1
ATOM 3047 C CA . LEU A 1 363 ? -42.394 60.570 31.321 1.00 78.56 363 LEU A CA 1
ATOM 3048 C C . LEU A 1 363 ? -41.616 61.888 31.156 1.00 78.56 363 LEU A C 1
ATOM 3050 O O . LEU A 1 363 ? -42.029 62.915 31.683 1.00 78.56 363 LEU A O 1
ATOM 3054 N N . SER A 1 364 ? -40.499 61.886 30.419 1.00 80.00 364 SER A N 1
ATOM 3055 C CA . SER A 1 364 ? -39.731 63.106 30.121 1.00 80.00 364 SER A CA 1
ATOM 3056 C C . SER A 1 364 ? -40.335 63.989 29.025 1.00 80.00 364 SER A C 1
ATOM 3058 O O . SER A 1 364 ? -39.841 65.087 28.812 1.00 80.00 364 SER A O 1
ATOM 3060 N N . ARG A 1 365 ? -41.365 63.512 28.311 1.00 72.81 365 ARG A N 1
ATOM 3061 C CA . ARG A 1 365 ? -42.070 64.271 27.264 1.00 72.81 365 ARG A CA 1
ATOM 3062 C C . ARG A 1 365 ? -43.338 64.975 27.753 1.00 72.81 365 ARG A C 1
ATOM 3064 O O . ARG A 1 365 ? -43.881 65.781 27.007 1.00 72.81 365 ARG A O 1
ATOM 3071 N N . GLU A 1 366 ? -43.823 64.639 28.946 1.00 64.44 366 GLU A N 1
ATOM 3072 C CA . GLU A 1 366 ? -45.035 65.223 29.542 1.00 64.44 366 GLU A CA 1
ATOM 3073 C C . GLU A 1 366 ? -44.746 66.374 30.524 1.00 64.44 366 GLU A C 1
ATOM 3075 O O . GLU A 1 366 ? -45.683 67.021 30.984 1.00 64.44 366 GLU A O 1
ATOM 3080 N N . ASN A 1 367 ? -43.468 66.656 30.806 1.00 56.88 367 ASN A N 1
ATOM 3081 C CA . ASN A 1 367 ? -43.002 67.891 31.449 1.00 56.88 367 ASN A CA 1
ATOM 3082 C C . ASN A 1 367 ? -42.290 68.756 30.413 1.00 56.88 367 ASN A C 1
ATOM 3084 O O . ASN A 1 367 ? -42.377 69.997 30.534 1.00 56.88 367 ASN A O 1
#

Radius of gyration: 32.64 Å; Cα contacts (8 Å, |Δi|>4): 326; chains: 1; bounding box: 72×85×80 Å

Mean predicted aligned error: 16.22 Å

Sequence (367 aa):
MDMILCGFVLYLVFCIFQIFKRNCLQRRGNNALALFQNGWIPLMYLFYFQHRIDDDTIELLLPDSVKAENDPSFWELTDKSGNSLLQFSIQNDKPYFEYRLELLKKWMPHESYQKLIRSKDDVTLHFPLLFDARTPLMCAFYFQQEISDDAVELLLPEEHKTDPAFWEMKTKVLYFFFKKIQSKNKKIKNKKIRISMLQFLEWQFHDYKLISAKDEVPFTIHCLYICLFDCTLELYLILQCVVYEGCGPLMCAFHDKETVSGELMELLIPEQSRYDSSFWEMKDKRGGSLLLYAIWNSRHYCTARLKMLKRYMPEESFQKLVVLLLLFCACHFLSIFDSFFKTNTKQKNKTAREKAVVIRFLLSREN